Protein AF-A0A950W1G4-F1 (afdb_monomer_lite)

pLDDT: mean 79.01, std 22.02, range [25.7, 98.69]

Sequence (284 aa):
MGTVITNTGEPDMPSVDEFRFAIRSQFREAEERGLPHLEINSGQLHRKLGGYPGPKAQMPSCWRAMYNEQQAGDEIIFRPPKGNGASLTICYRLPRSEIAVHTRVKMTVAKAPQPERSVVNVVSPAIGRGSGCRLHLASYGFDFICEIKPEKNSDGSVTQFMPQYRYENFANLPLNKYGLGPFCKFQIPDNNESRGVYIVTIHGKVQYVGECENLSSRFNMGYGNISPRNCFKGGQETNCRLNNLVYRATAADETILLWFYHTMDNKKVEAELRRTLMAPWNRV

Secondary structure (DSSP, 8-state):
---------PPPPPPHHHHHHHHHHHHHHHHHTT-SEEEEEHHHHHHHHS--SSTT--HHHHHHHHHHT--TT-EEEE--TTS-STT-EEEEES--S-------------------------PPPP--SSS--EEEETTEEEEEEEE----B-TTSPBPPB-GGGG---TT-PPB-TTTT--B------TT----EEEEEEETTEEEEEEEES-HHHIIIIIISS--GGGGBTTS-HHHHHHHHHHHHHHHTT--EEEEEEE-S-HHHHHHHHHHHH--TTS--

Foldseek 3Di:
DDDDDPPPPDDDADALVNLLVLVVVVLVVCVVVVHQKDKDFQLVSRVQVDDPPDPPHPQVSRVVSVVVLADPPKDFPDADPVRGDRRTMIMHGDDPDPDDDDDDDDDDDDDDDDDDDDDDDQDDDDDDPDDFDWDDDDPFIWTWFDWWDFDADPVRAGDWDQQLVVDPPPVPFAFDPLLRDRFTATFTDQPFQFWAKKFKDWPSATQDIDTDRGDRCCPHVQQRDDGNQLRGPVHVVLNSLNRRVVNVCVNVVITMTMITTGDPPRVVVRVVRCVRRVRNSDDD

Radius of gyration: 21.88 Å; chains: 1; bounding box: 51×74×49 Å

Structure (mmCIF, N/CA/C/O backbone):
data_AF-A0A950W1G4-F1
#
_entry.id   AF-A0A950W1G4-F1
#
loop_
_atom_site.group_PDB
_atom_site.id
_atom_site.type_symbol
_atom_site.label_atom_id
_atom_site.label_alt_id
_atom_site.label_comp_id
_atom_site.label_asym_id
_atom_site.label_entity_id
_atom_site.label_seq_id
_atom_site.pdbx_PDB_ins_code
_atom_site.Cartn_x
_atom_site.Cartn_y
_atom_site.Cartn_z
_atom_site.occupancy
_atom_site.B_iso_or_equiv
_atom_site.auth_seq_id
_atom_site.auth_comp_id
_atom_site.auth_asym_id
_atom_site.auth_atom_id
_atom_site.pdbx_PDB_model_num
ATOM 1 N N . MET A 1 1 ? -13.573 42.248 -16.903 1.00 38.94 1 MET A N 1
ATOM 2 C CA . MET A 1 1 ? -12.180 41.764 -16.994 1.00 38.94 1 MET A CA 1
ATOM 3 C C . MET A 1 1 ? -11.945 40.843 -15.808 1.00 38.94 1 MET A C 1
ATOM 5 O O . MET A 1 1 ? -11.754 41.335 -14.707 1.00 38.94 1 MET A O 1
ATOM 9 N N . GLY A 1 2 ? -12.120 39.533 -15.994 1.00 33.59 2 GLY A N 1
ATOM 10 C CA . GLY A 1 2 ? -11.946 38.537 -14.934 1.00 33.59 2 GLY A CA 1
ATOM 11 C C . GLY A 1 2 ? -10.643 37.784 -15.156 1.00 33.59 2 GLY A C 1
ATOM 12 O O . GLY A 1 2 ? -10.478 37.146 -16.192 1.00 33.59 2 GLY A O 1
ATOM 13 N N . THR A 1 3 ? -9.713 37.913 -14.216 1.00 34.56 3 THR A N 1
ATOM 14 C CA . THR A 1 3 ? -8.407 37.252 -14.234 1.00 34.56 3 THR A CA 1
ATOM 15 C C . THR A 1 3 ? -8.590 35.750 -14.039 1.00 34.56 3 THR A C 1
ATOM 17 O O . THR A 1 3 ? -9.062 35.305 -12.995 1.00 34.56 3 THR A O 1
ATOM 20 N N . VAL A 1 4 ? -8.216 34.966 -15.049 1.00 33.75 4 VAL A N 1
ATOM 21 C CA . VAL A 1 4 ? -8.123 33.507 -14.963 1.00 33.75 4 VAL A CA 1
ATOM 22 C C . VAL A 1 4 ? -6.880 33.174 -14.139 1.00 33.75 4 VAL A C 1
ATOM 24 O O . VAL A 1 4 ? -5.759 33.384 -14.593 1.00 33.75 4 VAL A O 1
ATOM 27 N N . ILE A 1 5 ? -7.070 32.675 -12.919 1.00 32.50 5 ILE A N 1
ATOM 28 C CA . ILE A 1 5 ? -5.981 32.113 -12.115 1.00 32.50 5 ILE A CA 1
ATOM 29 C C . ILE A 1 5 ? -5.776 30.673 -12.593 1.00 32.50 5 ILE A C 1
ATOM 31 O O . ILE A 1 5 ? -6.495 29.760 -12.190 1.00 32.50 5 ILE A O 1
ATOM 35 N N . THR A 1 6 ? -4.819 30.463 -13.493 1.00 31.55 6 THR A N 1
ATOM 36 C CA . THR A 1 6 ? -4.361 29.119 -13.857 1.00 31.55 6 THR A CA 1
ATOM 37 C C . THR A 1 6 ? -3.504 28.577 -12.719 1.00 31.55 6 THR A C 1
ATOM 39 O O . THR A 1 6 ? -2.349 28.969 -12.566 1.00 31.55 6 THR A O 1
ATOM 42 N N . ASN A 1 7 ? -4.066 27.686 -11.904 1.00 32.75 7 ASN A N 1
ATOM 43 C CA . ASN A 1 7 ? -3.298 26.928 -10.923 1.00 32.75 7 ASN A CA 1
ATOM 44 C C . ASN A 1 7 ? -2.460 25.865 -11.657 1.00 32.75 7 ASN A C 1
ATOM 46 O O . ASN A 1 7 ? -2.912 24.747 -11.897 1.00 32.75 7 ASN A O 1
ATOM 50 N N . THR A 1 8 ? -1.254 26.237 -12.084 1.00 38.25 8 THR A N 1
ATOM 51 C CA . THR A 1 8 ? -0.246 25.317 -12.622 1.00 38.25 8 THR A CA 1
ATOM 52 C C . THR A 1 8 ? 0.457 24.617 -11.461 1.00 38.25 8 THR A C 1
ATOM 54 O O . THR A 1 8 ? 1.583 24.958 -11.103 1.00 38.25 8 THR A O 1
ATOM 57 N N . GLY A 1 9 ? -0.225 23.656 -10.840 1.00 35.34 9 GLY A N 1
ATOM 58 C CA . GLY A 1 9 ? 0.405 22.722 -9.911 1.00 35.34 9 GLY A CA 1
ATOM 59 C C . GLY A 1 9 ? 1.278 21.740 -10.690 1.00 35.34 9 GLY A C 1
ATOM 60 O O . GLY A 1 9 ? 0.803 20.687 -11.111 1.00 35.34 9 GLY A O 1
ATOM 61 N N . GLU A 1 10 ? 2.536 22.103 -10.945 1.00 41.31 10 GLU A N 1
ATOM 62 C CA . GLU A 1 10 ? 3.537 21.153 -11.435 1.00 41.31 10 GLU A CA 1
ATOM 63 C C . GLU A 1 10 ? 3.778 20.059 -10.371 1.00 41.31 10 GLU A C 1
ATOM 65 O O . GLU A 1 10 ? 3.810 20.370 -9.180 1.00 41.31 10 GLU A O 1
ATOM 70 N N . PRO A 1 11 ? 3.936 18.780 -10.764 1.00 48.72 11 PRO A N 1
ATOM 71 C CA . PRO A 1 11 ? 4.198 17.695 -9.824 1.00 48.72 11 PRO A CA 1
ATOM 72 C C . PRO A 1 11 ? 5.555 17.896 -9.143 1.00 48.72 11 PRO A C 1
ATOM 74 O O . PRO A 1 11 ? 6.575 18.046 -9.821 1.00 48.72 11 PRO A O 1
ATOM 77 N N . ASP A 1 12 ? 5.547 17.883 -7.811 1.00 54.84 12 ASP A N 1
ATOM 78 C CA . ASP A 1 12 ? 6.746 18.026 -6.989 1.00 54.84 12 ASP A CA 1
ATOM 79 C C . ASP A 1 12 ? 7.764 16.920 -7.320 1.00 54.84 12 ASP A C 1
ATOM 81 O O . ASP A 1 12 ? 7.397 15.782 -7.636 1.00 54.84 12 ASP A O 1
ATOM 85 N N . MET A 1 13 ? 9.048 17.271 -7.360 1.00 62.81 13 MET A N 1
ATOM 86 C CA . MET A 1 13 ? 10.085 16.385 -7.895 1.00 62.81 13 MET A CA 1
ATOM 87 C C . MET A 1 13 ? 10.732 15.508 -6.823 1.00 62.81 13 MET A C 1
ATOM 89 O O . MET A 1 13 ? 10.985 16.007 -5.731 1.00 62.81 13 MET A O 1
ATOM 93 N N . PRO A 1 14 ? 11.129 14.256 -7.144 1.00 72.06 14 PRO A N 1
ATOM 94 C CA . PRO A 1 14 ? 11.638 13.354 -6.120 1.00 72.06 14 PRO A CA 1
ATOM 95 C C . PRO A 1 14 ? 13.004 13.785 -5.552 1.00 72.06 14 PRO A C 1
ATOM 97 O O . PRO A 1 14 ? 13.967 14.031 -6.287 1.00 72.06 14 PRO A O 1
ATOM 100 N N . SER A 1 15 ? 13.093 13.825 -4.229 1.00 77.88 15 SER A N 1
ATOM 101 C CA . SER A 1 15 ? 14.273 14.044 -3.393 1.00 77.88 15 SER A CA 1
ATOM 102 C C . SER A 1 15 ? 15.204 12.821 -3.334 1.00 77.88 15 SER A C 1
ATOM 104 O O . SER A 1 15 ? 14.848 11.705 -3.719 1.00 77.88 15 SER A O 1
ATOM 106 N N . VAL A 1 16 ? 16.427 13.011 -2.818 1.00 73.25 16 VAL A N 1
ATOM 107 C CA . VAL A 1 16 ? 17.404 11.918 -2.614 1.00 73.25 16 VAL A CA 1
ATOM 108 C C . VAL A 1 16 ? 16.830 10.817 -1.720 1.00 73.25 16 VAL A C 1
ATOM 110 O O . VAL A 1 16 ? 17.031 9.637 -2.006 1.00 73.25 16 VAL A O 1
ATOM 113 N N . ASP A 1 17 ? 16.110 11.175 -0.660 1.00 70.94 17 ASP A N 1
ATOM 114 C CA . ASP A 1 17 ? 15.584 10.197 0.291 1.00 70.94 17 ASP A CA 1
ATOM 115 C C . ASP A 1 17 ? 14.427 9.381 -0.298 1.00 70.94 17 ASP A C 1
ATOM 117 O O . ASP A 1 17 ? 14.371 8.170 -0.080 1.00 70.94 17 ASP A O 1
ATOM 121 N N . GLU A 1 18 ? 13.593 9.974 -1.159 1.00 74.31 18 GLU A N 1
ATOM 122 C CA . GLU A 1 18 ? 12.580 9.229 -1.922 1.00 74.31 18 GLU A CA 1
ATOM 123 C C . GLU A 1 18 ? 13.218 8.197 -2.863 1.00 74.31 18 GLU A C 1
ATOM 125 O O . GLU A 1 18 ? 12.747 7.057 -2.969 1.00 74.31 18 GLU A O 1
ATOM 130 N N . PHE A 1 19 ? 14.345 8.543 -3.493 1.00 84.12 19 PHE A N 1
ATOM 131 C CA . PHE A 1 19 ? 15.117 7.593 -4.293 1.00 84.12 19 PHE A CA 1
ATOM 132 C C . PHE A 1 19 ? 15.732 6.474 -3.454 1.00 84.12 19 PHE A C 1
ATOM 134 O O . PHE A 1 19 ? 15.605 5.302 -3.820 1.00 84.12 19 PHE A O 1
ATOM 141 N N . ARG A 1 20 ? 16.371 6.806 -2.326 1.00 83.31 20 ARG A N 1
ATOM 142 C CA . ARG A 1 20 ? 16.948 5.812 -1.403 1.00 83.31 20 ARG A CA 1
ATOM 143 C C . ARG A 1 20 ? 15.881 4.859 -0.892 1.00 83.31 20 ARG A C 1
ATOM 145 O O . ARG A 1 20 ? 16.092 3.647 -0.861 1.00 83.31 20 ARG A O 1
ATOM 152 N N . PHE A 1 21 ? 14.710 5.388 -0.557 1.00 70.31 21 PHE A N 1
ATOM 153 C CA . PHE A 1 21 ? 13.583 4.583 -0.127 1.00 70.31 21 PHE A CA 1
ATOM 154 C C . PHE A 1 21 ? 13.153 3.587 -1.219 1.00 70.31 21 PHE A C 1
ATOM 156 O O . PHE A 1 21 ? 13.017 2.386 -0.962 1.00 70.31 21 PHE A O 1
ATOM 163 N N . ALA A 1 22 ? 12.986 4.061 -2.457 1.00 80.56 22 ALA A N 1
ATOM 164 C CA . ALA A 1 22 ? 12.600 3.219 -3.587 1.00 80.56 22 ALA A CA 1
ATOM 165 C C . ALA A 1 22 ? 13.639 2.135 -3.923 1.00 80.56 22 ALA A C 1
ATOM 167 O O . ALA A 1 22 ? 13.264 1.050 -4.378 1.00 80.56 22 ALA A O 1
ATOM 168 N N . ILE A 1 23 ? 14.926 2.403 -3.691 1.00 87.06 23 ILE A N 1
ATOM 169 C CA . ILE A 1 23 ? 16.014 1.422 -3.807 1.00 87.06 23 ILE A CA 1
ATOM 170 C C . ILE A 1 23 ? 15.884 0.354 -2.714 1.00 87.06 23 ILE A C 1
ATOM 172 O O . ILE A 1 23 ? 15.799 -0.835 -3.019 1.00 87.06 23 ILE A O 1
ATOM 176 N N . ARG A 1 24 ? 15.756 0.768 -1.448 1.00 84.62 24 ARG A N 1
ATOM 177 C CA . ARG A 1 24 ? 15.631 -0.148 -0.300 1.00 84.62 24 ARG A CA 1
ATOM 178 C C . ARG A 1 24 ? 14.388 -1.032 -0.360 1.00 84.62 24 ARG A C 1
ATOM 180 O O . ARG A 1 24 ? 14.439 -2.187 0.054 1.00 84.62 24 ARG A O 1
ATOM 187 N N . SER A 1 25 ? 13.276 -0.527 -0.897 1.00 78.06 25 SER A N 1
ATOM 188 C CA . SER A 1 25 ? 12.093 -1.359 -1.158 1.00 78.06 25 SER A CA 1
ATOM 189 C C . SER A 1 25 ? 12.406 -2.489 -2.137 1.00 78.06 25 SER A C 1
ATOM 191 O O . SER A 1 25 ? 12.002 -3.624 -1.903 1.00 78.06 25 SER A O 1
ATOM 193 N N . GLN A 1 26 ? 13.164 -2.203 -3.200 1.00 84.38 26 GLN A N 1
ATOM 194 C CA . GLN A 1 26 ? 13.530 -3.222 -4.181 1.00 84.38 26 GLN A CA 1
ATOM 195 C C . GLN A 1 26 ? 14.514 -4.251 -3.614 1.00 84.38 26 GLN A C 1
ATOM 197 O O . GLN A 1 26 ? 14.385 -5.424 -3.950 1.00 84.38 26 GLN A O 1
ATOM 202 N N . PHE A 1 27 ? 15.432 -3.856 -2.720 1.00 86.06 27 PHE A N 1
ATOM 203 C CA . PHE A 1 27 ? 16.283 -4.814 -1.999 1.00 86.06 27 PHE A CA 1
ATOM 204 C C . PHE A 1 27 ? 15.456 -5.827 -1.217 1.00 86.06 27 PHE A C 1
ATOM 206 O O . PHE A 1 27 ? 15.620 -7.024 -1.426 1.00 86.06 27 PHE A O 1
ATOM 213 N N . ARG A 1 28 ? 14.504 -5.358 -0.401 1.00 76.44 28 ARG A N 1
ATOM 214 C CA . ARG A 1 28 ? 13.623 -6.247 0.373 1.00 76.44 28 ARG A CA 1
ATOM 215 C C . ARG A 1 28 ? 12.842 -7.202 -0.525 1.00 76.44 28 ARG A C 1
ATOM 217 O O . ARG A 1 28 ? 12.817 -8.399 -0.273 1.00 76.44 28 ARG A O 1
ATOM 224 N N . GLU A 1 29 ? 12.261 -6.690 -1.608 1.00 70.50 29 GLU A N 1
ATOM 225 C CA . GLU A 1 29 ? 11.516 -7.514 -2.570 1.00 70.50 29 GLU A CA 1
ATOM 226 C C . GLU A 1 29 ? 12.399 -8.576 -3.249 1.00 70.50 29 GLU A C 1
ATOM 228 O O . GLU A 1 29 ? 11.929 -9.671 -3.559 1.00 70.50 29 GLU A O 1
ATOM 233 N N . ALA A 1 30 ? 13.667 -8.262 -3.513 1.00 76.00 30 ALA A N 1
ATOM 234 C CA . ALA A 1 30 ? 14.621 -9.193 -4.102 1.00 76.00 30 ALA A CA 1
ATOM 235 C C . ALA A 1 30 ? 15.131 -10.228 -3.080 1.00 76.00 30 ALA A C 1
ATOM 237 O O . ALA A 1 30 ? 15.253 -11.406 -3.415 1.00 76.00 30 ALA A O 1
ATOM 238 N N . GLU A 1 31 ? 15.335 -9.827 -1.825 1.00 81.75 31 GLU A N 1
ATOM 239 C CA . GLU A 1 31 ? 15.683 -10.713 -0.706 1.00 81.75 31 GLU A CA 1
ATOM 240 C C . GLU A 1 31 ? 14.565 -11.697 -0.364 1.00 81.75 31 GLU A C 1
ATOM 242 O O . GLU A 1 31 ? 14.831 -12.881 -0.171 1.00 81.75 31 GLU A O 1
ATOM 247 N N . GLU A 1 32 ? 13.306 -11.249 -0.354 1.00 66.19 32 GLU A N 1
ATOM 248 C CA . GLU A 1 32 ? 12.134 -12.121 -0.176 1.00 66.19 32 GLU A CA 1
ATOM 249 C C . GLU A 1 32 ? 12.046 -13.201 -1.261 1.00 66.19 32 GLU A C 1
ATOM 251 O O . GLU A 1 32 ? 11.532 -14.294 -1.027 1.00 66.19 32 GLU A O 1
ATOM 256 N N . ARG A 1 33 ? 12.578 -12.909 -2.451 1.00 73.12 33 ARG A N 1
ATOM 257 C CA . ARG A 1 33 ? 12.686 -13.855 -3.569 1.00 73.12 33 ARG A CA 1
ATOM 258 C C . ARG A 1 33 ? 13.952 -14.711 -3.510 1.00 73.12 33 ARG A C 1
ATOM 260 O O . ARG A 1 33 ? 14.157 -15.529 -4.403 1.00 73.12 33 ARG A O 1
ATOM 267 N N . GLY A 1 34 ? 14.799 -14.523 -2.499 1.00 78.88 34 GLY A N 1
ATOM 268 C CA . GLY A 1 34 ? 16.073 -15.220 -2.351 1.00 78.88 34 GLY A CA 1
ATOM 269 C C . GLY A 1 34 ? 17.090 -14.873 -3.438 1.00 78.88 34 GLY A C 1
ATOM 270 O O . GLY A 1 34 ? 17.972 -15.684 -3.720 1.00 78.88 34 GLY A O 1
ATOM 271 N N . LEU A 1 35 ? 16.961 -13.709 -4.087 1.00 77.81 35 LEU A N 1
ATOM 272 C CA . LEU A 1 35 ? 17.916 -13.294 -5.108 1.00 77.81 35 LEU A CA 1
ATOM 273 C C . LEU A 1 35 ? 19.253 -12.930 -4.446 1.00 77.81 35 LEU A C 1
ATOM 275 O O . LEU A 1 35 ? 19.258 -12.202 -3.456 1.00 77.81 35 LEU A O 1
ATOM 279 N N . PRO A 1 36 ? 20.393 -13.392 -4.989 1.00 86.50 36 PRO A N 1
ATOM 280 C CA . PRO A 1 36 ? 21.712 -13.076 -4.440 1.00 86.50 36 PRO A CA 1
ATOM 281 C C . PRO A 1 36 ? 22.204 -11.677 -4.842 1.00 86.50 36 PRO A C 1
ATOM 283 O O . PRO A 1 36 ? 23.172 -11.171 -4.278 1.00 86.50 36 PRO A O 1
ATOM 286 N N . HIS A 1 37 ? 21.568 -11.056 -5.836 1.00 91.62 37 HIS A N 1
ATOM 287 C CA . HIS A 1 37 ? 21.866 -9.705 -6.292 1.00 91.62 37 HIS A CA 1
ATOM 288 C C . HIS A 1 37 ? 20.635 -9.055 -6.935 1.00 91.62 37 HIS A C 1
ATOM 290 O O . HIS A 1 37 ? 19.683 -9.737 -7.320 1.00 91.62 37 HIS A O 1
ATOM 296 N N . LEU A 1 38 ? 20.674 -7.731 -7.069 1.00 93.38 38 LEU A N 1
ATOM 297 C CA . LEU A 1 38 ? 19.675 -6.930 -7.763 1.00 93.38 38 LEU A CA 1
ATOM 298 C C . LEU A 1 38 ? 20.354 -5.834 -8.585 1.00 93.38 38 LEU A C 1
ATOM 300 O O . LEU A 1 38 ? 21.083 -5.008 -8.043 1.00 93.38 38 LEU A O 1
ATOM 304 N N . GLU A 1 39 ? 20.040 -5.766 -9.874 1.00 92.25 39 GLU A N 1
ATOM 305 C CA . GLU A 1 39 ? 20.439 -4.647 -10.726 1.00 92.25 39 GLU A CA 1
ATOM 306 C C . GLU A 1 39 ? 19.380 -3.545 -10.709 1.00 92.25 39 GLU A C 1
ATOM 308 O O . GLU A 1 39 ? 18.200 -3.790 -10.966 1.00 92.25 39 GLU A O 1
ATOM 313 N N . ILE A 1 40 ? 19.801 -2.311 -10.431 1.00 91.00 40 ILE A N 1
ATOM 314 C CA . ILE A 1 40 ? 18.937 -1.131 -10.497 1.00 91.00 40 ILE A CA 1
ATOM 315 C C . ILE A 1 40 ? 19.518 -0.160 -11.517 1.00 91.00 40 ILE A C 1
ATOM 317 O O . ILE A 1 40 ? 20.686 0.222 -11.442 1.00 91.00 40 ILE A O 1
ATOM 321 N N . ASN A 1 41 ? 18.675 0.271 -12.454 1.00 92.94 41 ASN A N 1
ATOM 322 C CA . ASN A 1 41 ? 18.986 1.307 -13.430 1.00 92.94 41 ASN A CA 1
ATOM 323 C C . ASN A 1 41 ? 18.400 2.666 -13.000 1.00 92.94 41 ASN A C 1
ATOM 325 O O . ASN A 1 41 ? 17.218 2.760 -12.664 1.00 92.94 41 ASN A O 1
ATOM 329 N N . SER A 1 42 ? 19.203 3.731 -13.064 1.00 88.12 42 SER A N 1
ATOM 330 C CA . SER A 1 42 ? 18.832 5.084 -12.617 1.00 88.12 42 SER A CA 1
ATOM 331 C C . SER A 1 42 ? 17.638 5.668 -13.378 1.00 88.12 42 SER A C 1
ATOM 333 O O . SER A 1 42 ? 16.719 6.221 -12.776 1.00 88.12 42 SER A O 1
ATOM 335 N N . GLY A 1 43 ? 17.592 5.510 -14.700 1.00 84.19 43 GLY A N 1
ATOM 336 C CA . GLY A 1 43 ? 16.496 6.012 -15.524 1.00 84.19 43 GLY A CA 1
ATOM 337 C C . GLY A 1 43 ? 15.183 5.290 -15.239 1.00 84.19 43 GLY A C 1
ATOM 338 O O . GLY A 1 43 ? 14.135 5.928 -15.148 1.00 84.19 43 GLY A O 1
ATOM 339 N N . GLN A 1 44 ? 15.230 3.969 -15.054 1.00 82.62 44 GLN A N 1
ATOM 340 C CA . GLN A 1 44 ? 14.059 3.179 -14.664 1.00 82.62 44 GLN A CA 1
ATOM 341 C C . GLN A 1 44 ? 13.572 3.546 -13.258 1.00 82.62 44 GLN A C 1
ATOM 343 O O . GLN A 1 44 ? 12.372 3.745 -13.057 1.00 82.62 44 GLN A O 1
ATOM 348 N N . LEU A 1 45 ? 14.500 3.693 -12.307 1.00 84.44 45 LEU A N 1
ATOM 349 C CA . LEU A 1 45 ? 14.210 4.118 -10.940 1.00 84.44 45 LEU A CA 1
ATOM 350 C C . LEU A 1 45 ? 13.519 5.492 -10.919 1.00 84.44 45 LEU A C 1
ATOM 352 O O . LEU A 1 45 ? 12.503 5.660 -10.248 1.00 84.44 45 LEU A O 1
ATOM 356 N N . HIS A 1 46 ? 14.008 6.451 -11.706 1.00 82.81 46 HIS A N 1
ATOM 357 C CA . HIS A 1 46 ? 13.423 7.790 -11.784 1.00 82.81 46 HIS A CA 1
ATOM 358 C C . HIS A 1 46 ? 12.082 7.838 -12.507 1.00 82.81 46 HIS A C 1
ATOM 360 O O . HIS A 1 46 ? 11.164 8.504 -12.025 1.00 82.81 46 HIS A O 1
ATOM 366 N N . ARG A 1 47 ? 11.901 7.091 -13.602 1.00 81.62 47 ARG A N 1
ATOM 367 C CA . ARG A 1 47 ? 10.579 6.979 -14.245 1.00 81.62 47 ARG A CA 1
ATOM 368 C C . ARG A 1 47 ? 9.526 6.401 -13.297 1.00 81.62 47 ARG A C 1
ATOM 370 O O . ARG A 1 47 ? 8.370 6.807 -13.361 1.00 81.62 47 ARG A O 1
ATOM 377 N N . LYS A 1 48 ? 9.922 5.492 -12.396 1.00 73.56 48 LYS A N 1
ATOM 378 C CA . LYS A 1 48 ? 9.024 4.870 -11.410 1.00 73.56 48 LYS A CA 1
ATOM 379 C C . LYS A 1 48 ? 8.492 5.864 -10.368 1.00 73.56 48 LYS A C 1
ATOM 381 O O . LYS A 1 48 ? 7.355 5.689 -9.937 1.00 73.56 48 LYS A O 1
ATOM 386 N N . LEU A 1 49 ? 9.284 6.869 -9.982 1.00 69.19 49 LEU A N 1
ATOM 387 C CA . LEU A 1 49 ? 8.894 7.904 -9.010 1.00 69.19 49 LEU A CA 1
ATOM 388 C C . LEU A 1 49 ? 8.231 9.134 -9.652 1.00 69.19 49 LEU A C 1
ATOM 390 O O . LEU A 1 49 ? 7.455 9.817 -8.995 1.00 69.19 49 LEU A O 1
ATOM 394 N N . GLY A 1 50 ? 8.459 9.373 -10.947 1.00 63.50 50 GLY A N 1
ATOM 395 C CA . GLY A 1 50 ? 7.878 10.494 -11.692 1.00 63.50 50 GLY A CA 1
ATOM 396 C C . GLY A 1 50 ? 8.883 11.615 -11.977 1.00 63.50 50 GLY A C 1
ATOM 397 O O . GLY A 1 50 ? 10.010 11.605 -11.489 1.00 63.50 50 GLY A O 1
ATOM 398 N N . GLY A 1 51 ? 8.506 12.558 -12.848 1.00 59.38 51 GLY A N 1
ATOM 399 C CA . GLY A 1 51 ? 9.329 13.731 -13.186 1.00 59.38 51 GLY A CA 1
ATOM 400 C C . GLY A 1 51 ? 10.463 13.511 -14.204 1.00 59.38 51 GLY A C 1
ATOM 401 O O . GLY A 1 51 ? 11.239 14.435 -14.436 1.00 59.38 51 GLY A O 1
ATOM 402 N N . TYR A 1 52 ? 10.579 12.330 -14.831 1.00 54.34 52 TYR A N 1
ATOM 403 C CA . TYR A 1 52 ? 11.575 12.048 -15.883 1.00 54.34 52 TYR A CA 1
ATOM 404 C C . TYR A 1 52 ? 10.973 11.255 -17.063 1.00 54.34 52 TYR A C 1
ATOM 406 O O . TYR A 1 52 ? 10.204 10.326 -16.807 1.00 54.34 52 TYR A O 1
ATOM 414 N N . PRO A 1 53 ? 11.366 11.541 -18.325 1.00 52.72 53 PRO A N 1
ATOM 415 C CA . PRO A 1 53 ? 12.260 12.629 -18.740 1.00 52.72 53 PRO A CA 1
ATOM 416 C C . PRO A 1 53 ? 11.573 14.002 -18.656 1.00 52.72 53 PRO A C 1
ATOM 418 O O . PRO A 1 53 ? 10.384 14.123 -18.926 1.00 52.72 53 PRO A O 1
ATOM 421 N N . GLY A 1 54 ? 12.313 15.043 -18.269 1.00 59.69 54 GLY A N 1
ATOM 422 C CA . GLY A 1 54 ? 11.789 16.407 -18.164 1.00 59.69 54 GLY A CA 1
ATOM 423 C C . GLY A 1 54 ? 12.885 17.433 -17.842 1.00 59.69 54 GLY A C 1
ATOM 424 O O . GLY A 1 54 ? 13.913 17.057 -17.276 1.00 59.69 54 GLY A O 1
ATOM 425 N N . PRO A 1 55 ? 12.695 18.721 -18.185 1.00 46.16 55 PRO A N 1
ATOM 426 C CA . PRO A 1 55 ? 13.726 19.761 -18.072 1.00 46.16 55 PRO A CA 1
ATOM 427 C C . PRO A 1 55 ? 14.157 20.071 -16.633 1.00 46.16 55 PRO A C 1
ATOM 429 O O . PRO A 1 55 ? 15.241 20.609 -16.428 1.00 46.16 55 PRO A O 1
ATOM 432 N N . LYS A 1 56 ? 13.342 19.707 -15.636 1.00 53.53 56 LYS A N 1
ATOM 433 C CA . LYS A 1 56 ? 13.672 19.872 -14.218 1.00 53.53 56 LYS A CA 1
ATOM 434 C C . LYS A 1 56 ? 14.158 18.581 -13.537 1.00 53.53 56 LYS A C 1
ATOM 436 O O . LYS A 1 56 ? 14.515 18.634 -12.368 1.00 53.53 56 LYS A O 1
ATOM 441 N N . ALA A 1 57 ? 14.202 17.443 -14.240 1.00 61.00 57 ALA A N 1
ATOM 442 C CA . ALA A 1 57 ? 14.387 16.127 -13.629 1.00 61.00 57 ALA A CA 1
ATOM 443 C C . ALA A 1 57 ? 15.567 16.066 -12.641 1.00 61.00 57 ALA A C 1
ATOM 445 O O . ALA A 1 57 ? 16.716 16.336 -13.003 1.00 61.00 57 ALA A O 1
ATOM 446 N N . GLN A 1 58 ? 15.281 15.639 -11.408 1.00 71.56 58 GLN A N 1
ATOM 447 C CA . GLN A 1 58 ? 16.229 15.475 -10.299 1.00 71.56 58 GLN A CA 1
ATOM 448 C C . GLN A 1 58 ? 17.135 14.245 -10.490 1.00 71.56 58 GLN A C 1
ATOM 450 O O . GLN A 1 58 ? 17.375 13.447 -9.582 1.00 71.56 58 GLN A O 1
ATOM 455 N N . MET A 1 59 ? 17.700 14.101 -11.691 1.00 77.25 59 MET A N 1
ATOM 456 C CA . MET A 1 59 ? 18.705 13.091 -12.005 1.00 77.25 59 MET A CA 1
ATOM 457 C C . MET A 1 59 ? 19.872 13.080 -11.010 1.00 77.25 59 MET A C 1
ATOM 459 O O . MET A 1 59 ? 20.231 11.979 -10.590 1.00 77.25 59 MET A O 1
ATOM 463 N N . PRO A 1 60 ? 20.423 14.237 -10.571 1.00 81.94 60 PRO A N 1
ATOM 464 C CA . PRO A 1 60 ? 21.410 14.291 -9.492 1.00 81.94 60 PRO A CA 1
ATOM 465 C C . PRO A 1 60 ? 20.994 13.534 -8.234 1.00 81.94 60 PRO A C 1
ATOM 467 O O . PRO A 1 60 ? 21.773 12.739 -7.713 1.00 81.94 60 PRO A O 1
ATOM 470 N N . SER A 1 61 ? 19.755 13.724 -7.785 1.00 82.62 61 SER A N 1
ATOM 471 C CA . SER A 1 61 ? 19.233 13.079 -6.581 1.00 82.62 61 SER A CA 1
ATOM 472 C C . SER A 1 61 ? 19.109 11.564 -6.743 1.00 82.62 61 SER A C 1
ATOM 474 O O . SER A 1 61 ? 19.443 10.813 -5.827 1.00 82.62 61 SER A O 1
ATOM 476 N N . CYS A 1 62 ? 18.717 11.109 -7.934 1.00 84.69 62 CYS A N 1
ATOM 477 C CA . CYS A 1 62 ? 18.560 9.694 -8.254 1.00 84.69 62 CYS A CA 1
ATOM 478 C C . CYS A 1 62 ? 19.876 8.913 -8.231 1.00 84.69 62 CYS A C 1
ATOM 480 O O . CYS A 1 62 ? 19.990 7.926 -7.505 1.00 84.69 62 CYS A O 1
ATOM 482 N N . TRP A 1 63 ? 20.889 9.337 -8.997 1.00 84.12 63 TRP A N 1
ATOM 483 C CA . TRP A 1 63 ? 22.155 8.601 -8.996 1.00 84.12 63 TRP A CA 1
ATOM 484 C C . TRP A 1 63 ? 22.892 8.758 -7.663 1.00 84.12 63 TRP A C 1
ATOM 486 O O . TRP A 1 63 ? 23.517 7.801 -7.217 1.00 84.12 63 TRP A O 1
ATOM 496 N N . ARG A 1 64 ? 22.772 9.902 -6.971 1.00 85.94 64 ARG A N 1
ATOM 497 C CA . ARG A 1 64 ? 23.368 10.092 -5.637 1.00 85.94 64 ARG A CA 1
ATOM 498 C C . ARG A 1 64 ? 22.782 9.121 -4.614 1.00 85.94 64 ARG A C 1
ATOM 500 O O . ARG A 1 64 ? 23.537 8.511 -3.868 1.00 85.94 64 ARG A O 1
ATOM 507 N N . ALA A 1 65 ? 21.466 8.915 -4.631 1.00 87.31 65 ALA A N 1
ATOM 508 C CA . ALA A 1 65 ? 20.819 7.888 -3.823 1.00 87.31 65 ALA A CA 1
ATOM 509 C C . ALA A 1 65 ? 21.330 6.477 -4.150 1.00 87.31 65 ALA A C 1
ATOM 511 O O . ALA A 1 65 ? 21.596 5.703 -3.237 1.00 87.31 65 ALA A O 1
ATOM 512 N N . MET A 1 66 ? 21.522 6.157 -5.433 1.00 93.12 66 MET A N 1
ATOM 513 C CA . MET A 1 66 ? 22.073 4.866 -5.850 1.00 93.12 66 MET A CA 1
ATOM 514 C C . MET A 1 66 ? 23.493 4.630 -5.323 1.00 93.12 66 MET A C 1
ATOM 516 O O . MET A 1 66 ? 23.747 3.570 -4.752 1.00 93.12 66 MET A O 1
ATOM 520 N N . TYR A 1 67 ? 24.400 5.602 -5.454 1.00 88.62 67 TYR A N 1
ATOM 521 C CA . TYR A 1 67 ? 25.749 5.478 -4.888 1.00 88.62 67 TYR A CA 1
ATOM 522 C C . TYR A 1 67 ? 25.727 5.387 -3.357 1.00 88.62 67 TYR A C 1
ATOM 524 O O . TYR A 1 67 ? 26.458 4.582 -2.793 1.00 88.62 67 TYR A O 1
ATOM 532 N N . ASN A 1 68 ? 24.868 6.159 -2.683 1.00 88.00 68 ASN A N 1
ATOM 533 C CA . ASN A 1 68 ? 24.767 6.153 -1.218 1.00 88.00 68 ASN A CA 1
ATOM 534 C C . ASN A 1 68 ? 24.322 4.799 -0.636 1.00 88.00 68 ASN A C 1
ATOM 536 O O . ASN A 1 68 ? 24.582 4.531 0.532 1.00 88.00 68 ASN A O 1
ATOM 540 N N . GLU A 1 69 ? 23.630 3.965 -1.416 1.00 89.44 69 GLU A N 1
ATOM 541 C CA . GLU A 1 69 ? 23.192 2.629 -0.989 1.00 89.44 69 GLU A CA 1
ATOM 542 C C . GLU A 1 69 ? 24.198 1.514 -1.338 1.00 89.44 69 GLU A C 1
ATOM 544 O O . GLU A 1 69 ? 23.973 0.354 -0.981 1.00 89.44 69 GLU A O 1
ATOM 549 N N . GLN A 1 70 ? 25.305 1.831 -2.025 1.00 89.06 70 GLN A N 1
ATOM 550 C CA . GLN A 1 70 ? 26.350 0.845 -2.312 1.00 89.06 70 GLN A CA 1
ATOM 551 C C . GLN A 1 70 ? 27.096 0.417 -1.040 1.00 89.06 70 GLN A C 1
ATOM 553 O O . GLN A 1 70 ? 27.337 1.208 -0.131 1.00 89.06 70 GLN A O 1
ATOM 558 N N . GLN A 1 71 ? 27.504 -0.847 -1.007 1.00 85.75 71 GLN A N 1
ATOM 559 C CA . GLN A 1 71 ? 28.345 -1.459 0.020 1.00 85.75 71 GLN A CA 1
ATOM 560 C C . GLN A 1 71 ? 29.501 -2.222 -0.644 1.00 85.75 71 GLN A C 1
ATOM 562 O O . GLN A 1 71 ? 29.561 -2.368 -1.868 1.00 85.75 71 GLN A O 1
ATOM 567 N N . ALA A 1 72 ? 30.436 -2.720 0.168 1.00 79.69 72 ALA A N 1
ATOM 568 C CA . ALA A 1 72 ? 31.513 -3.572 -0.320 1.00 79.69 72 ALA A CA 1
ATOM 569 C C . ALA A 1 72 ? 30.942 -4.815 -1.031 1.00 79.69 72 ALA A C 1
ATOM 571 O O . ALA A 1 72 ? 30.133 -5.549 -0.468 1.00 79.69 72 ALA A O 1
ATOM 572 N N . GLY A 1 73 ? 31.379 -5.041 -2.272 1.00 82.44 73 GLY A N 1
ATOM 573 C CA . GLY A 1 73 ? 30.876 -6.108 -3.142 1.00 82.44 73 GLY A CA 1
ATOM 574 C C . GLY A 1 73 ? 29.941 -5.627 -4.253 1.00 82.44 73 GLY A C 1
ATOM 575 O O . GLY A 1 73 ? 29.677 -6.393 -5.173 1.00 82.44 73 GLY A O 1
ATOM 576 N N . ASP A 1 74 ? 29.480 -4.379 -4.231 1.00 90.50 74 ASP A N 1
ATOM 577 C CA . ASP A 1 74 ? 28.638 -3.860 -5.313 1.00 90.50 74 ASP A CA 1
ATOM 578 C C . ASP A 1 74 ? 29.412 -3.467 -6.544 1.00 90.50 74 ASP A C 1
ATOM 580 O O . ASP A 1 74 ? 30.514 -2.923 -6.475 1.00 90.50 74 ASP A O 1
ATOM 584 N N . GLU A 1 75 ? 28.779 -3.694 -7.686 1.00 88.12 75 GLU A N 1
ATOM 585 C CA . GLU A 1 75 ? 29.418 -3.548 -8.978 1.00 88.12 75 GLU A CA 1
ATOM 586 C C . GLU A 1 75 ? 28.614 -2.592 -9.843 1.00 88.12 75 GLU A C 1
ATOM 588 O O . GLU A 1 75 ? 27.399 -2.704 -10.002 1.00 88.12 75 GLU A O 1
ATOM 593 N N . ILE A 1 76 ? 29.300 -1.610 -10.416 1.00 90.19 76 ILE A N 1
ATOM 594 C CA . ILE A 1 76 ? 28.673 -0.696 -11.361 1.00 90.19 76 ILE A CA 1
ATOM 595 C C . ILE A 1 76 ? 28.783 -1.338 -12.736 1.00 90.19 76 ILE A C 1
ATOM 597 O O . ILE A 1 76 ? 29.842 -1.300 -13.357 1.00 90.19 76 ILE A O 1
ATOM 601 N N . ILE A 1 77 ? 27.677 -1.924 -13.186 1.00 87.69 77 ILE A N 1
ATOM 602 C CA . ILE A 1 77 ? 27.582 -2.666 -14.447 1.00 87.69 77 ILE A CA 1
ATOM 603 C C . ILE A 1 77 ? 27.704 -1.728 -15.646 1.00 87.69 77 ILE A C 1
ATOM 605 O O . ILE A 1 77 ? 28.311 -2.069 -16.657 1.00 87.69 77 ILE A O 1
ATOM 609 N N . PHE A 1 78 ? 27.147 -0.520 -15.535 1.00 82.50 78 PHE A N 1
ATOM 610 C CA . PHE A 1 78 ? 27.212 0.457 -16.614 1.00 82.50 78 PHE A CA 1
ATOM 611 C C . PHE A 1 78 ? 27.306 1.882 -16.082 1.00 82.50 78 PHE A C 1
ATOM 613 O O . PHE A 1 78 ? 26.468 2.305 -15.282 1.00 82.50 78 PHE A O 1
ATOM 620 N N . ARG A 1 79 ? 28.276 2.654 -16.592 1.00 86.69 79 ARG A N 1
ATOM 621 C CA . ARG A 1 79 ? 28.380 4.106 -16.384 1.00 86.69 79 ARG A CA 1
ATOM 622 C C . ARG A 1 79 ? 28.197 4.845 -17.712 1.00 86.69 79 ARG A C 1
ATOM 624 O O . ARG A 1 79 ? 28.865 4.496 -18.683 1.00 86.69 79 ARG A O 1
ATOM 631 N N . PRO A 1 80 ? 27.345 5.882 -17.782 1.00 82.12 80 PRO A N 1
ATOM 632 C CA . PRO A 1 80 ? 27.337 6.775 -18.937 1.00 82.12 80 PRO A CA 1
ATOM 633 C C . PRO A 1 80 ? 28.709 7.445 -19.153 1.00 82.12 80 PRO A C 1
ATOM 635 O O . PRO A 1 80 ? 29.449 7.629 -18.187 1.00 82.12 80 PRO A O 1
ATOM 638 N N . PRO A 1 81 ? 29.025 7.914 -20.377 1.00 72.62 81 PRO A N 1
ATOM 639 C CA . PRO A 1 81 ? 30.311 8.554 -20.692 1.00 72.62 81 PRO A CA 1
ATOM 640 C C . PRO A 1 81 ? 30.662 9.758 -19.804 1.00 72.62 81 PRO A C 1
ATOM 642 O O . PRO A 1 81 ? 31.829 10.022 -19.545 1.00 72.62 81 PRO A O 1
ATOM 645 N N . LYS A 1 82 ? 29.648 10.475 -19.299 1.00 75.25 82 LYS A N 1
ATOM 646 C CA . LYS A 1 82 ? 29.800 11.600 -18.355 1.00 75.25 82 LYS A CA 1
ATOM 647 C C . LYS A 1 82 ? 29.810 11.163 -16.878 1.00 75.25 82 LYS A C 1
ATOM 649 O O . LYS A 1 82 ? 29.595 11.980 -15.988 1.00 75.25 82 LYS A O 1
ATOM 654 N N . GLY A 1 83 ? 29.992 9.873 -16.607 1.00 68.25 83 GLY A N 1
ATOM 655 C CA . GLY A 1 83 ? 30.014 9.267 -15.274 1.00 68.25 83 GLY A CA 1
ATOM 656 C C . GLY A 1 83 ? 28.626 8.981 -14.698 1.00 68.25 83 GLY A C 1
ATOM 657 O O . GLY A 1 83 ? 28.351 7.847 -14.314 1.00 68.25 83 GLY A O 1
ATOM 658 N N . ASN A 1 84 ? 27.735 9.977 -14.684 1.00 78.00 84 ASN A N 1
ATOM 659 C CA . ASN A 1 84 ? 26.415 9.891 -14.048 1.00 78.00 84 ASN A CA 1
ATOM 660 C C . ASN A 1 84 ? 25.276 10.216 -15.026 1.00 78.00 84 ASN A C 1
ATOM 662 O O . ASN A 1 84 ? 25.432 11.051 -15.917 1.00 78.00 84 ASN A 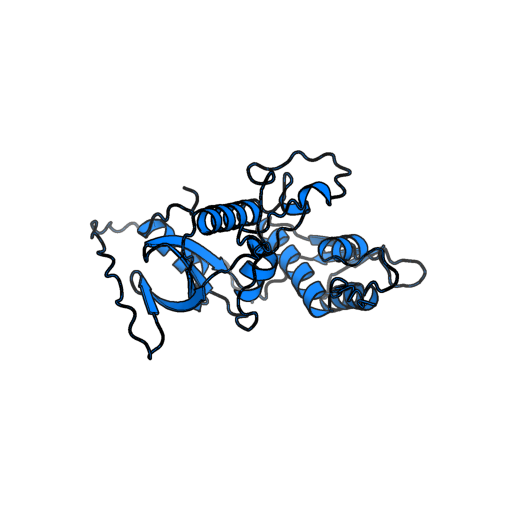O 1
ATOM 666 N N . GLY A 1 85 ? 24.124 9.558 -14.872 1.00 79.44 85 GLY A N 1
ATOM 667 C CA . GLY A 1 85 ? 22.951 9.781 -15.724 1.00 79.44 85 GLY A CA 1
ATOM 668 C C . GLY A 1 85 ? 22.010 8.580 -15.790 1.00 79.44 85 GLY A C 1
ATOM 669 O O . GLY A 1 85 ? 22.260 7.549 -15.176 1.00 79.44 85 GLY A O 1
ATOM 670 N N . ALA A 1 86 ? 20.938 8.699 -16.574 1.00 83.12 86 ALA A N 1
ATOM 671 C CA . ALA A 1 86 ? 19.835 7.734 -16.608 1.00 83.12 86 ALA A CA 1
ATOM 672 C C . ALA A 1 86 ? 20.221 6.307 -17.042 1.00 83.12 86 ALA A C 1
ATOM 674 O O . ALA A 1 86 ? 19.497 5.359 -16.755 1.00 83.12 86 ALA A O 1
ATOM 675 N N . SER A 1 87 ? 21.350 6.124 -17.724 1.00 83.75 87 SER A N 1
ATOM 676 C CA . SER A 1 87 ? 21.851 4.795 -18.084 1.00 83.75 87 SER A CA 1
ATOM 677 C C . SER A 1 87 ? 22.679 4.130 -16.976 1.00 83.75 87 SER A C 1
ATOM 679 O O . SER A 1 87 ? 23.025 2.963 -17.128 1.00 83.75 87 SER A O 1
ATOM 681 N N . LEU A 1 88 ? 23.004 4.835 -15.880 1.00 89.12 88 LEU A N 1
ATOM 682 C CA . LEU A 1 88 ? 23.739 4.268 -14.745 1.00 89.12 88 LEU A CA 1
ATOM 683 C C . LEU A 1 88 ? 23.016 3.022 -14.230 1.00 89.12 88 LEU A C 1
ATOM 685 O O . LEU A 1 88 ? 21.835 3.093 -13.890 1.00 89.12 88 LEU A O 1
ATOM 689 N N . THR A 1 89 ? 23.738 1.908 -14.160 1.00 89.62 89 THR A N 1
ATOM 690 C CA . THR A 1 89 ? 23.219 0.633 -13.659 1.00 89.62 89 THR A CA 1
ATOM 691 C C . THR A 1 89 ? 24.183 0.074 -12.626 1.00 89.62 89 THR A C 1
ATOM 693 O O . THR A 1 89 ? 25.379 -0.050 -12.899 1.00 89.62 89 THR A O 1
ATOM 696 N N . ILE A 1 90 ? 23.662 -0.232 -11.439 1.00 91.38 90 ILE A N 1
ATOM 697 C CA . ILE A 1 90 ? 24.426 -0.783 -10.318 1.00 91.38 90 ILE A CA 1
ATOM 698 C C . ILE A 1 90 ? 23.822 -2.132 -9.943 1.00 91.38 90 ILE A C 1
ATOM 700 O O . ILE A 1 90 ? 22.611 -2.233 -9.745 1.00 91.38 90 ILE A O 1
ATOM 704 N N . CYS A 1 91 ? 24.671 -3.150 -9.854 1.00 91.25 91 CYS A N 1
ATOM 705 C CA . CYS A 1 91 ? 24.365 -4.452 -9.292 1.00 91.25 91 CYS A CA 1
ATOM 706 C C . CYS A 1 91 ? 24.687 -4.428 -7.798 1.00 91.25 91 CYS A C 1
ATOM 708 O O . CYS A 1 91 ? 25.840 -4.257 -7.396 1.00 91.25 91 CYS A O 1
ATOM 710 N N . TYR A 1 92 ? 23.647 -4.573 -6.986 1.00 94.50 92 TYR A N 1
ATOM 711 C CA . TYR A 1 92 ? 23.735 -4.633 -5.538 1.00 94.50 92 TYR A CA 1
ATOM 712 C C . TYR A 1 92 ? 23.714 -6.087 -5.083 1.00 94.50 92 TYR A C 1
ATOM 714 O O . TYR A 1 92 ? 22.758 -6.805 -5.376 1.00 94.50 92 TYR A O 1
ATOM 722 N N . ARG A 1 93 ? 24.721 -6.527 -4.326 1.00 93.06 93 ARG A N 1
ATOM 723 C CA . ARG A 1 93 ? 24.690 -7.843 -3.668 1.00 93.06 93 ARG A CA 1
ATOM 724 C C . ARG A 1 93 ? 23.649 -7.873 -2.556 1.00 93.06 93 ARG A C 1
ATOM 726 O O . ARG A 1 93 ? 23.468 -6.889 -1.841 1.00 93.06 93 ARG A O 1
ATOM 733 N N . LEU A 1 94 ? 22.982 -9.001 -2.397 1.00 88.19 94 LEU A N 1
ATOM 734 C CA . LEU A 1 94 ? 21.994 -9.233 -1.351 1.00 88.19 94 LEU A CA 1
ATOM 735 C C . LEU A 1 94 ? 22.484 -10.364 -0.433 1.00 88.19 94 LEU A C 1
ATOM 737 O O . LEU A 1 94 ? 23.251 -11.221 -0.882 1.00 88.19 94 LEU A O 1
ATOM 741 N N . PRO A 1 95 ? 22.052 -10.398 0.839 1.00 87.94 95 PRO A N 1
ATOM 742 C CA . PRO A 1 95 ? 21.091 -9.496 1.482 1.00 87.94 95 PRO A CA 1
ATOM 743 C C . PRO A 1 95 ? 21.710 -8.180 1.998 1.00 87.94 95 PRO A C 1
ATOM 745 O O . PRO A 1 95 ? 22.902 -8.100 2.272 1.00 87.94 95 PRO A O 1
ATOM 748 N N . ARG A 1 96 ? 20.871 -7.150 2.140 1.00 79.00 96 ARG A N 1
ATOM 749 C CA . ARG A 1 96 ? 21.136 -5.800 2.678 1.00 79.00 96 ARG A CA 1
ATOM 750 C C . ARG A 1 96 ? 20.622 -5.599 4.089 1.00 79.00 96 ARG A C 1
ATOM 752 O O . ARG A 1 96 ? 20.890 -4.563 4.694 1.00 79.00 96 ARG A O 1
ATOM 759 N N . SER A 1 97 ? 19.868 -6.560 4.604 1.00 58.84 97 SER A N 1
ATOM 760 C CA . SER A 1 97 ? 19.502 -6.612 6.008 1.00 58.84 97 SER A CA 1
ATOM 761 C C . SER A 1 97 ? 20.768 -6.624 6.870 1.00 58.84 97 SER A C 1
ATOM 763 O O . SER A 1 97 ? 21.622 -7.492 6.678 1.00 58.84 97 SER A O 1
ATOM 765 N N . GLU A 1 98 ? 20.874 -5.717 7.845 1.00 45.19 98 GLU A N 1
ATOM 766 C CA . GLU A 1 98 ? 21.749 -5.927 9.002 1.00 45.19 98 GLU A CA 1
ATOM 767 C C . GLU A 1 98 ? 21.271 -7.193 9.726 1.00 45.19 98 GLU A C 1
ATOM 769 O O . GLU A 1 98 ? 20.428 -7.156 10.618 1.00 45.19 98 GLU A O 1
ATOM 774 N N . ILE A 1 99 ? 21.772 -8.347 9.297 1.00 36.59 99 ILE A N 1
ATOM 775 C CA . ILE A 1 99 ? 21.685 -9.588 10.049 1.00 36.59 99 ILE A CA 1
ATOM 776 C C . ILE A 1 99 ? 23.089 -9.828 10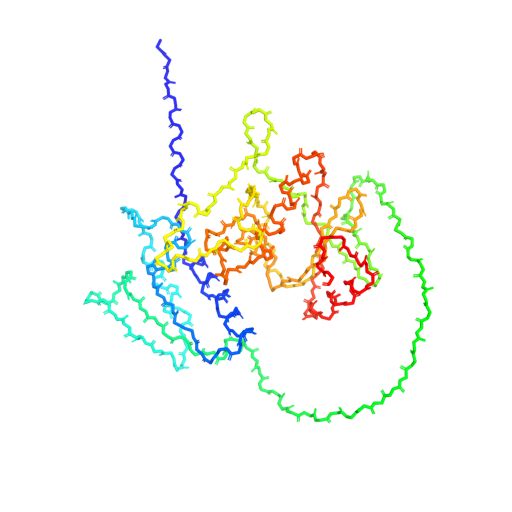.572 1.00 36.59 99 ILE A C 1
ATOM 778 O O . ILE A 1 99 ? 23.963 -10.340 9.871 1.00 36.59 99 ILE A O 1
ATOM 782 N N . ALA A 1 100 ? 23.297 -9.442 11.829 1.00 27.61 100 ALA A N 1
ATOM 783 C CA . ALA A 1 100 ? 24.355 -10.015 12.634 1.00 27.61 100 ALA A CA 1
ATOM 784 C C . ALA A 1 100 ? 24.206 -11.544 12.583 1.00 27.61 100 ALA A C 1
ATOM 786 O O . ALA A 1 100 ? 23.211 -12.119 13.021 1.00 27.61 100 ALA A O 1
ATOM 787 N N . VAL A 1 101 ? 25.205 -12.174 11.976 1.00 33.88 101 VAL A N 1
ATOM 788 C CA . VAL A 1 101 ? 25.446 -13.613 11.877 1.00 33.88 101 VAL A CA 1
ATOM 789 C C . VAL A 1 101 ? 25.061 -14.332 13.169 1.00 33.88 101 VAL A C 1
ATOM 791 O O . VAL A 1 101 ? 25.777 -14.149 14.138 1.00 33.88 101 VAL A O 1
ATOM 794 N N . HIS A 1 102 ? 24.024 -15.179 13.201 1.00 30.53 102 HIS A N 1
ATOM 795 C CA . HIS A 1 102 ? 23.869 -16.221 14.233 1.00 30.53 102 HIS A CA 1
ATOM 796 C C . HIS A 1 102 ? 23.268 -17.511 13.636 1.00 30.53 102 HIS A C 1
ATOM 798 O O . HIS A 1 102 ? 22.064 -17.688 13.494 1.00 30.53 102 HIS A O 1
ATOM 804 N N . THR A 1 103 ? 24.191 -18.383 13.229 1.00 25.70 103 THR A N 1
ATOM 805 C CA . THR A 1 103 ? 24.297 -19.817 13.549 1.00 25.70 103 THR A CA 1
ATOM 806 C C . THR A 1 103 ? 23.024 -20.679 13.607 1.00 25.70 103 THR A C 1
ATOM 808 O O . THR A 1 103 ? 22.187 -20.565 14.496 1.00 25.70 103 THR A O 1
ATOM 811 N N . ARG A 1 104 ? 22.990 -21.681 12.712 1.00 33.47 104 ARG A N 1
ATOM 812 C CA . ARG A 1 104 ? 22.151 -22.893 12.769 1.00 33.47 104 ARG A CA 1
ATOM 813 C C . ARG A 1 104 ? 22.098 -23.488 14.184 1.00 33.47 104 ARG A C 1
ATOM 815 O O . ARG A 1 104 ? 23.108 -23.998 14.660 1.00 33.47 104 ARG A O 1
ATOM 822 N N . VAL A 1 105 ? 20.900 -23.613 14.750 1.00 27.58 105 VAL A N 1
ATOM 823 C CA . VAL A 1 105 ? 20.603 -24.651 15.747 1.00 27.58 105 VAL A CA 1
ATOM 824 C C . VAL A 1 105 ? 19.406 -25.461 15.260 1.00 27.58 105 VAL A C 1
ATOM 826 O O . VAL A 1 105 ? 18.322 -24.935 15.022 1.00 27.58 105 VAL A O 1
ATOM 829 N N . LYS A 1 106 ? 19.641 -26.762 15.067 1.00 37.00 106 LYS A N 1
ATOM 830 C CA . LYS A 1 106 ? 18.603 -27.774 14.862 1.00 37.00 106 LYS A CA 1
ATOM 831 C C . LYS A 1 106 ? 17.776 -27.866 16.147 1.00 37.00 106 LYS A C 1
ATOM 833 O O . LYS A 1 106 ? 18.362 -28.108 17.195 1.00 37.00 106 LYS A O 1
ATOM 838 N N . MET A 1 107 ? 16.453 -27.749 16.067 1.00 29.95 107 MET A N 1
ATOM 839 C CA . MET A 1 107 ? 15.567 -28.138 17.167 1.00 29.95 107 MET A CA 1
ATOM 840 C C . MET A 1 107 ? 14.437 -29.023 16.646 1.00 29.95 107 MET A C 1
ATOM 842 O O . MET A 1 107 ? 13.725 -28.702 15.698 1.00 29.95 107 MET A O 1
ATOM 846 N N . THR A 1 108 ? 14.379 -30.189 17.271 1.00 25.97 108 THR A N 1
ATOM 847 C CA . THR A 1 108 ? 13.486 -31.328 17.099 1.00 25.97 108 THR A CA 1
ATOM 848 C C . THR A 1 108 ? 12.059 -31.037 17.552 1.00 25.97 108 THR A C 1
ATOM 850 O O . THR A 1 108 ? 11.820 -30.263 18.473 1.00 25.97 108 THR A O 1
ATOM 853 N N . VAL A 1 109 ? 11.116 -31.721 16.905 1.00 32.31 109 VAL A N 1
ATOM 854 C CA . VAL A 1 109 ? 9.672 -31.677 17.153 1.00 32.31 109 VAL A CA 1
ATOM 855 C C . VAL A 1 109 ? 9.334 -32.270 18.525 1.00 32.31 109 VAL A C 1
ATOM 857 O O . VAL A 1 109 ? 9.644 -33.429 18.787 1.00 32.31 109 VAL A O 1
ATOM 860 N N . ALA A 1 110 ? 8.608 -31.513 19.349 1.00 26.30 110 ALA A N 1
ATOM 861 C CA . ALA A 1 110 ? 7.795 -32.047 20.438 1.00 26.30 110 ALA A CA 1
ATOM 862 C C . ALA A 1 110 ? 6.404 -31.393 20.401 1.00 26.30 110 ALA A C 1
ATOM 864 O O . ALA A 1 110 ? 6.268 -30.178 20.274 1.00 26.30 110 ALA A O 1
ATOM 865 N N . LYS A 1 111 ? 5.374 -32.238 20.448 1.00 36.25 111 LYS A N 1
ATOM 866 C CA . LYS A 1 111 ? 3.946 -31.920 20.321 1.00 36.25 111 LYS A CA 1
ATOM 867 C C . LYS A 1 111 ? 3.335 -31.705 21.710 1.00 36.25 111 LYS A C 1
ATOM 869 O O . LYS A 1 111 ? 3.504 -32.570 22.560 1.00 36.25 111 LYS A O 1
ATOM 874 N N . ALA A 1 112 ? 2.571 -30.630 21.910 1.00 27.42 112 ALA A N 1
ATOM 875 C CA . ALA A 1 112 ? 1.661 -30.445 23.054 1.00 27.42 112 ALA A CA 1
ATOM 876 C C . ALA A 1 112 ? 0.571 -29.386 22.706 1.00 27.42 112 ALA A C 1
ATOM 878 O O . ALA A 1 112 ? 0.667 -28.785 21.636 1.00 27.42 112 ALA A O 1
ATOM 879 N N . PRO A 1 113 ? -0.517 -29.227 23.487 1.00 29.55 113 PRO A N 1
ATOM 880 C CA . PRO A 1 113 ? -1.888 -29.447 23.029 1.00 29.55 113 PRO A CA 1
ATOM 881 C C . PRO A 1 113 ? -2.651 -28.162 22.662 1.00 29.55 113 PRO A C 1
ATOM 883 O O . PRO A 1 113 ? -2.291 -27.054 23.044 1.00 29.55 113 PRO A O 1
ATOM 886 N N . GLN A 1 114 ? -3.737 -28.351 21.912 1.00 33.28 114 GLN A N 1
ATOM 887 C CA . GLN A 1 114 ? -4.712 -27.328 21.514 1.00 33.28 114 GLN A CA 1
ATOM 888 C C . GLN A 1 114 ? -5.435 -26.737 22.739 1.00 33.28 114 GLN A C 1
ATOM 890 O O . GLN A 1 114 ? -5.881 -27.525 23.574 1.00 33.28 114 GLN A O 1
ATOM 895 N N . PRO A 1 115 ? -5.666 -25.412 22.810 1.00 33.16 115 PRO A N 1
ATOM 896 C CA . PRO A 1 115 ? -6.709 -24.860 23.658 1.00 33.16 115 PRO A CA 1
ATOM 897 C C . PRO A 1 115 ? -7.919 -24.382 22.846 1.00 33.16 115 PRO A C 1
ATOM 899 O O . PRO A 1 115 ? -7.836 -23.968 21.688 1.00 33.16 115 PRO A O 1
ATOM 902 N N . GLU A 1 116 ? -9.058 -24.505 23.511 1.00 27.80 116 GLU A N 1
ATOM 903 C CA . GLU A 1 116 ? -10.423 -24.388 23.023 1.00 27.80 116 GLU A CA 1
ATOM 904 C C . GLU A 1 116 ? -10.822 -22.966 22.597 1.00 27.80 116 GLU A C 1
ATOM 906 O O . GLU A 1 116 ? -10.313 -21.953 23.082 1.00 27.80 116 GLU A O 1
ATOM 911 N N . ARG A 1 117 ? -11.782 -22.913 21.665 1.00 32.75 117 ARG A N 1
ATOM 912 C CA . ARG A 1 117 ? -12.374 -21.697 21.095 1.00 32.75 117 ARG A CA 1
ATOM 913 C C . ARG A 1 117 ? -12.999 -20.821 22.180 1.00 32.75 117 ARG A C 1
ATOM 915 O O . ARG A 1 117 ? -13.999 -21.202 22.779 1.00 32.75 117 ARG A O 1
ATOM 922 N N . SER A 1 118 ? -12.496 -19.601 22.322 1.00 29.27 118 SER A N 1
ATOM 923 C CA . SER A 1 118 ? -13.184 -18.511 23.019 1.00 29.27 118 SER A CA 1
ATOM 924 C C . SER A 1 118 ? -13.600 -17.448 22.001 1.00 29.27 118 SER A C 1
ATOM 926 O O . SER A 1 118 ? -12.785 -16.914 21.251 1.00 29.27 118 SER A O 1
ATOM 928 N N . VAL A 1 119 ? -14.904 -17.188 21.942 1.00 31.09 119 VAL A N 1
ATOM 929 C CA . VAL A 1 119 ? -15.523 -16.154 21.109 1.00 31.09 119 VAL A CA 1
ATOM 930 C C . VAL A 1 119 ? -15.161 -14.794 21.711 1.00 31.09 119 VAL A C 1
ATOM 932 O O . VAL A 1 119 ? -15.556 -14.494 22.835 1.00 31.09 119 VAL A O 1
ATOM 935 N N . VAL A 1 120 ? -14.379 -13.980 20.998 1.00 35.72 120 VAL A N 1
ATOM 936 C CA . VAL A 1 120 ? -13.996 -12.633 21.451 1.00 35.72 120 VAL A CA 1
ATOM 937 C C . VAL A 1 120 ? -15.083 -11.631 21.067 1.00 35.72 120 VAL A C 1
ATOM 939 O O . VAL A 1 120 ? -15.287 -11.336 19.890 1.00 35.72 120 VAL A O 1
ATOM 942 N N . ASN A 1 121 ? -15.779 -11.104 22.076 1.00 30.30 121 ASN A N 1
ATOM 943 C CA . ASN A 1 121 ? -16.701 -9.981 21.936 1.00 30.30 121 ASN A CA 1
ATOM 944 C C . ASN A 1 121 ? -15.910 -8.695 21.657 1.00 30.30 121 ASN A C 1
ATOM 946 O O . ASN A 1 121 ? -15.127 -8.244 22.491 1.00 30.30 121 ASN A O 1
ATOM 950 N N . VAL A 1 122 ? -16.135 -8.095 20.487 1.00 37.44 122 VAL A N 1
ATOM 951 C CA . VAL A 1 122 ? -15.624 -6.763 20.143 1.00 37.44 122 VAL A CA 1
ATOM 952 C C . VAL A 1 122 ? -16.521 -5.732 20.823 1.00 37.44 122 VAL A C 1
ATOM 954 O O . VAL A 1 122 ? -17.661 -5.528 20.410 1.00 37.44 122 VAL A O 1
ATOM 957 N N . VAL A 1 123 ? -16.025 -5.097 21.884 1.00 34.94 123 VAL A N 1
ATOM 958 C CA . VAL A 1 123 ? -16.702 -3.955 22.510 1.00 34.94 123 VAL A CA 1
ATOM 959 C C . VAL A 1 123 ? -16.410 -2.710 21.669 1.00 34.94 123 VAL A C 1
ATOM 961 O O . VAL A 1 123 ? -15.253 -2.326 21.503 1.00 34.94 123 VAL A O 1
ATOM 964 N N . SER A 1 124 ? -17.451 -2.085 21.118 1.00 32.25 124 SER A N 1
ATOM 965 C CA . SER A 1 124 ? -17.346 -0.783 20.448 1.00 32.25 124 SER A CA 1
ATOM 966 C C . SER A 1 124 ? -16.963 0.311 21.454 1.00 32.25 124 SER A C 1
ATOM 968 O O . SER A 1 124 ? -17.631 0.420 22.484 1.00 32.25 124 SER A O 1
ATO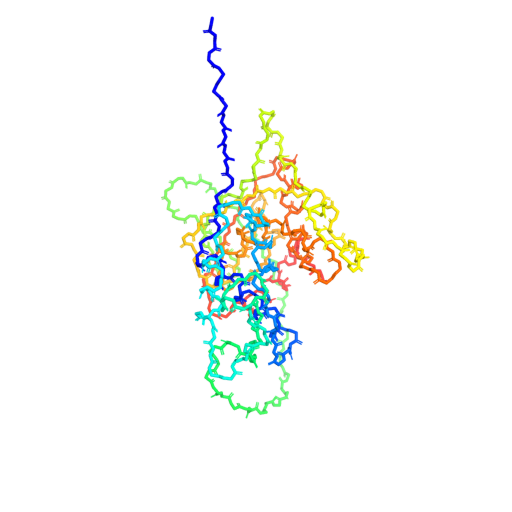M 970 N N . PRO A 1 125 ? -15.970 1.177 21.179 1.00 39.09 125 PRO A N 1
ATOM 971 C CA . PRO A 1 125 ? -15.749 2.353 22.006 1.00 39.09 125 PRO A CA 1
ATOM 972 C C . PRO A 1 125 ? -16.720 3.463 21.599 1.00 39.09 125 PRO A C 1
ATOM 974 O O . PRO A 1 125 ? -16.787 3.861 20.435 1.00 39.09 125 PRO A O 1
ATOM 977 N N . ALA A 1 126 ? -17.448 3.990 22.582 1.00 33.34 126 ALA A N 1
ATOM 978 C CA . ALA A 1 126 ? -18.101 5.284 22.479 1.00 33.34 126 ALA A CA 1
ATOM 979 C C . ALA A 1 126 ? -17.036 6.371 22.244 1.00 33.34 126 ALA A C 1
ATOM 981 O O . ALA A 1 126 ? -16.015 6.418 22.932 1.00 33.34 126 ALA A O 1
ATOM 982 N N . ILE A 1 127 ? -17.272 7.242 21.262 1.00 39.66 127 ILE A N 1
ATOM 983 C CA . ILE A 1 127 ? -16.363 8.331 20.892 1.00 39.66 127 ILE A CA 1
ATOM 984 C C . ILE A 1 127 ? -16.474 9.440 21.949 1.00 39.66 127 ILE A C 1
ATOM 986 O O . ILE A 1 127 ? -17.294 10.350 21.840 1.00 39.66 127 ILE A O 1
ATOM 990 N N . GLY A 1 128 ? -15.651 9.350 22.992 1.00 29.73 128 GLY A N 1
ATOM 991 C CA . GLY A 1 128 ? -15.378 10.440 23.927 1.00 29.73 128 GLY A CA 1
ATOM 992 C C . GLY A 1 128 ? -14.190 11.270 23.440 1.00 29.73 128 GLY A C 1
ATOM 993 O O . GLY A 1 128 ? -13.124 10.730 23.147 1.00 29.73 128 GLY A O 1
ATOM 994 N N . ARG A 1 129 ? -14.358 12.593 23.335 1.00 38.62 129 ARG A N 1
ATOM 995 C CA . ARG A 1 129 ? -13.252 13.519 23.054 1.00 38.62 129 ARG A CA 1
ATOM 996 C C . ARG A 1 129 ? -12.302 13.548 24.257 1.00 38.62 129 ARG A C 1
ATOM 998 O O . ARG A 1 129 ? -12.734 13.892 25.350 1.00 38.62 129 ARG A O 1
ATOM 1005 N N . GLY A 1 130 ? -11.019 13.264 24.026 1.00 36.59 130 GLY A N 1
ATOM 1006 C CA . GLY A 1 130 ? -9.936 13.626 24.951 1.00 36.59 130 GLY A CA 1
ATOM 1007 C C . GLY A 1 130 ? -9.343 12.496 25.798 1.00 36.59 130 GLY A C 1
ATOM 1008 O O . GLY A 1 130 ? -9.378 12.576 27.014 1.00 36.59 130 GLY A O 1
ATOM 1009 N N . SER A 1 131 ? -8.781 11.465 25.163 1.00 41.25 131 SER A N 1
ATOM 1010 C CA . SER A 1 131 ? -7.565 10.723 25.564 1.00 41.25 131 SER A CA 1
ATOM 1011 C C . SER A 1 131 ? -7.312 9.673 24.473 1.00 41.25 131 SER A C 1
ATOM 1013 O O . SER A 1 131 ? -8.283 9.164 23.916 1.00 41.25 131 SER A O 1
ATOM 1015 N N . GLY A 1 132 ? -6.057 9.412 24.087 1.00 57.81 132 GLY A N 1
ATOM 1016 C CA . GLY A 1 132 ? -5.696 8.664 22.867 1.00 57.81 132 GLY A CA 1
ATOM 1017 C C . GLY A 1 132 ? -6.566 7.426 22.612 1.00 57.81 132 GLY A C 1
ATOM 1018 O O . GLY A 1 132 ? -6.590 6.500 23.420 1.00 57.81 132 GLY A O 1
ATOM 1019 N N . CYS A 1 133 ? -7.313 7.426 21.503 1.00 74.75 133 CYS A N 1
ATOM 1020 C CA . CYS A 1 133 ? -8.193 6.314 21.162 1.00 74.75 133 CYS A CA 1
ATOM 1021 C C . CYS A 1 133 ? -7.330 5.086 20.849 1.00 74.75 133 CYS A C 1
ATOM 1023 O O . CYS A 1 133 ? -6.490 5.132 19.947 1.00 74.75 133 CYS A O 1
ATOM 1025 N N . ARG A 1 134 ? -7.519 4.007 21.614 1.00 90.06 134 ARG A N 1
ATOM 1026 C CA . ARG A 1 134 ? -6.817 2.736 21.433 1.00 90.06 134 ARG A CA 1
ATOM 1027 C C . ARG A 1 134 ? -7.776 1.637 21.020 1.00 90.06 134 ARG A C 1
ATOM 1029 O O . ARG A 1 134 ? -8.885 1.537 21.540 1.00 90.06 134 ARG A O 1
ATOM 1036 N N . LEU A 1 135 ? -7.307 0.784 20.121 1.00 91.56 135 LEU A N 1
ATOM 1037 C CA . LEU A 1 135 ? -7.976 -0.444 19.724 1.00 91.56 135 LEU A CA 1
ATOM 1038 C C . LEU A 1 135 ? -7.259 -1.624 20.386 1.00 91.56 135 LEU A C 1
ATOM 1040 O O . LEU A 1 135 ? -6.078 -1.852 20.140 1.00 91.56 135 LEU A O 1
ATOM 1044 N N . HIS A 1 136 ? -7.966 -2.384 21.217 1.00 93.12 136 HIS A N 1
ATOM 1045 C CA . HIS A 1 136 ? -7.419 -3.578 21.859 1.00 93.12 136 HIS A CA 1
ATOM 1046 C C . HIS A 1 136 ? -7.848 -4.834 21.099 1.00 93.12 136 HIS A C 1
ATOM 1048 O O . HIS A 1 136 ? -9.041 -5.089 20.939 1.00 93.12 136 HIS A O 1
ATOM 1054 N N . LEU A 1 137 ? -6.876 -5.618 20.633 1.00 90.44 137 LEU A N 1
ATOM 1055 C CA . LEU A 1 137 ? -7.096 -6.886 19.939 1.00 90.44 137 LEU A CA 1
ATOM 1056 C C . LEU A 1 137 ? -6.205 -7.953 20.570 1.00 90.44 137 LEU A C 1
ATOM 1058 O O . LEU A 1 137 ? -4.980 -7.836 20.539 1.00 90.44 137 LEU A O 1
ATOM 1062 N N . ALA A 1 138 ? -6.821 -8.998 21.128 1.00 87.38 138 ALA A N 1
ATOM 1063 C CA . ALA A 1 138 ? -6.130 -9.986 21.956 1.00 87.38 138 ALA A CA 1
ATOM 1064 C C . ALA A 1 138 ? -5.302 -9.298 23.065 1.00 87.38 138 ALA A C 1
ATOM 1066 O O . ALA A 1 138 ? -5.859 -8.553 23.868 1.00 87.38 138 ALA A O 1
ATOM 1067 N N . SER A 1 139 ? -3.988 -9.525 23.105 1.00 89.56 139 SER A N 1
ATOM 1068 C CA . SER A 1 139 ? -3.056 -8.920 24.065 1.00 89.56 139 SER A CA 1
ATOM 1069 C C . SER A 1 139 ? -2.407 -7.617 23.570 1.00 89.56 139 SER A C 1
ATOM 1071 O O . SER A 1 139 ? -1.564 -7.054 24.268 1.00 89.56 139 SER A O 1
ATOM 1073 N N . TYR A 1 140 ? -2.787 -7.114 22.391 1.00 94.75 140 TYR A N 1
ATOM 1074 C CA . TYR A 1 140 ? -2.134 -5.979 21.736 1.00 94.75 140 TYR A CA 1
ATOM 1075 C C . TYR A 1 140 ? -2.998 -4.713 21.790 1.00 94.75 140 TYR A C 1
ATOM 1077 O O . TYR A 1 140 ? -4.192 -4.742 21.486 1.00 94.75 140 TYR A O 1
ATOM 1085 N N . GLY A 1 141 ? -2.383 -3.587 22.162 1.00 95.62 141 GLY A N 1
ATOM 1086 C CA . GLY A 1 141 ? -2.999 -2.260 22.117 1.00 95.62 141 GLY A CA 1
ATOM 1087 C C . GLY A 1 141 ? -2.487 -1.471 20.918 1.00 95.62 141 GLY A C 1
ATOM 1088 O O . GLY A 1 141 ? -1.298 -1.182 20.845 1.00 95.62 141 GLY A O 1
ATOM 1089 N N . PHE A 1 142 ? -3.380 -1.131 19.996 1.00 96.69 142 PHE A N 1
ATOM 1090 C CA . PHE A 1 142 ? -3.083 -0.345 18.805 1.00 96.69 142 PHE A CA 1
ATOM 1091 C C . PHE A 1 142 ? -3.452 1.116 19.030 1.00 96.69 142 PHE A C 1
ATOM 1093 O O . PHE A 1 142 ? -4.561 1.418 19.477 1.00 96.69 142 PHE A O 1
ATOM 1100 N N . ASP A 1 143 ? -2.551 2.018 18.663 1.00 95.31 143 ASP A N 1
ATOM 1101 C CA . ASP A 1 143 ? -2.796 3.452 18.685 1.00 95.31 143 ASP A CA 1
ATOM 1102 C C . ASP A 1 143 ? -3.489 3.885 17.385 1.00 95.31 143 ASP A C 1
ATOM 1104 O O . ASP A 1 143 ? -3.163 3.411 16.290 1.00 95.31 143 ASP A O 1
ATOM 1108 N N . PHE A 1 144 ? -4.472 4.779 17.498 1.00 96.44 144 PHE A N 1
ATOM 1109 C CA . PHE A 1 144 ? -5.100 5.405 16.339 1.00 96.44 144 PHE A CA 1
ATOM 1110 C C . PHE A 1 144 ? -4.089 6.264 15.570 1.00 96.44 144 PHE A C 1
ATOM 1112 O O . PHE A 1 144 ? -3.410 7.101 16.164 1.00 96.44 144 PHE A O 1
ATOM 1119 N N . ILE A 1 145 ? -4.028 6.091 14.248 1.00 95.69 145 ILE A N 1
ATOM 1120 C CA . ILE A 1 145 ? -3.167 6.889 13.368 1.00 95.69 145 ILE A CA 1
ATOM 1121 C C . ILE A 1 145 ? -3.975 7.982 12.683 1.00 95.69 145 ILE A C 1
ATOM 1123 O O . ILE A 1 145 ? -3.734 9.167 12.901 1.00 95.69 145 ILE A O 1
ATOM 1127 N N . CYS A 1 146 ? -4.927 7.593 11.836 1.00 96.19 146 CYS A N 1
ATOM 1128 C CA . CYS A 1 146 ? -5.764 8.533 11.105 1.00 96.19 146 CYS A CA 1
ATOM 1129 C C . CYS A 1 146 ? -7.004 7.848 10.522 1.00 96.19 146 CYS A C 1
ATOM 1131 O O . CYS A 1 146 ? -7.107 6.623 10.448 1.00 96.19 146 CYS A O 1
ATOM 1133 N N . GLU A 1 147 ? -7.935 8.668 10.049 1.00 97.75 147 GLU A N 1
ATOM 1134 C CA . GLU A 1 147 ? -8.899 8.254 9.034 1.00 97.75 147 GLU A CA 1
ATOM 1135 C C . GLU A 1 147 ? -8.194 8.264 7.670 1.00 97.75 147 GLU A C 1
ATOM 1137 O O . GLU A 1 147 ? -7.486 9.221 7.347 1.00 97.75 147 GLU A O 1
ATOM 1142 N N . ILE A 1 148 ? -8.354 7.210 6.871 1.00 98.31 148 ILE A N 1
ATOM 1143 C CA . ILE A 1 148 ? -7.822 7.173 5.505 1.00 98.31 148 ILE A CA 1
ATOM 1144 C C . ILE A 1 148 ? -8.778 7.958 4.612 1.00 98.31 148 ILE A C 1
ATOM 1146 O O . ILE A 1 148 ? -9.925 7.554 4.428 1.00 98.31 148 ILE A O 1
ATOM 1150 N N . LYS A 1 149 ? -8.292 9.064 4.040 1.00 97.50 149 LYS A N 1
ATOM 1151 C CA . LYS A 1 149 ? -9.092 9.980 3.218 1.00 97.50 149 LYS A CA 1
ATOM 1152 C C . LYS A 1 149 ? -8.587 10.026 1.779 1.00 97.50 149 LYS A C 1
ATOM 1154 O O . LYS A 1 149 ? -7.609 10.720 1.505 1.00 97.50 149 LYS A O 1
ATOM 1159 N N . PRO A 1 150 ? -9.238 9.297 0.859 1.00 98.38 150 PRO A N 1
ATOM 1160 C CA . PRO A 1 150 ? -9.022 9.477 -0.566 1.00 98.38 150 PRO A CA 1
ATOM 1161 C C . PRO A 1 150 ? -9.313 10.889 -1.068 1.00 98.38 150 PRO A C 1
ATOM 1163 O O . PRO A 1 150 ? -10.235 11.551 -0.591 1.00 98.38 150 PRO A O 1
ATOM 1166 N N . GLU A 1 151 ? -8.547 11.316 -2.071 1.00 97.81 151 GLU A N 1
ATOM 1167 C CA . GLU A 1 151 ? -8.822 12.519 -2.858 1.00 97.81 151 GLU A CA 1
ATOM 1168 C C . GLU A 1 151 ? -10.228 12.443 -3.480 1.00 97.81 151 GLU A C 1
ATOM 1170 O O . GLU A 1 151 ? -10.670 11.381 -3.935 1.00 97.81 151 GLU A O 1
ATOM 1175 N N . LYS A 1 152 ? -10.929 13.581 -3.505 1.00 95.50 152 LYS A N 1
ATOM 1176 C CA . LYS A 1 152 ? -12.281 13.713 -4.060 1.00 95.50 152 LYS A CA 1
ATOM 1177 C C . LYS A 1 152 ? -12.316 14.753 -5.178 1.00 95.50 152 LYS A C 1
ATOM 1179 O O . LYS A 1 152 ? -11.590 15.747 -5.132 1.00 95.50 152 LYS A O 1
ATOM 1184 N N . ASN A 1 153 ? -13.189 14.532 -6.154 1.00 95.12 153 ASN A N 1
ATOM 1185 C CA . ASN A 1 153 ? -13.549 15.508 -7.175 1.00 95.12 153 ASN A CA 1
ATOM 1186 C C . ASN A 1 153 ? -14.382 16.647 -6.559 1.00 95.12 153 ASN A C 1
ATOM 1188 O O . ASN A 1 153 ? -14.866 16.552 -5.429 1.00 95.12 153 ASN A O 1
ATOM 1192 N N . SER A 1 154 ? -14.604 17.720 -7.321 1.00 95.81 154 SER A N 1
ATOM 1193 C CA . SER A 1 154 ? -15.414 18.865 -6.875 1.00 95.81 154 SER A CA 1
ATOM 1194 C C . SER A 1 154 ? -16.878 18.516 -6.582 1.00 95.81 154 SER A C 1
ATOM 1196 O O . SER A 1 154 ? -17.526 19.231 -5.826 1.00 95.81 154 SER A O 1
ATOM 1198 N N . ASP A 1 155 ? -17.397 17.432 -7.163 1.00 94.00 155 ASP A N 1
ATOM 1199 C CA . ASP A 1 155 ? -18.744 16.905 -6.901 1.00 94.00 155 ASP A CA 1
ATOM 1200 C C . ASP A 1 155 ? -18.815 15.981 -5.666 1.00 94.00 155 ASP A C 1
ATOM 1202 O O . ASP A 1 155 ? -19.878 15.459 -5.343 1.00 94.00 155 ASP A O 1
ATOM 1206 N N . GLY A 1 156 ? -17.691 15.771 -4.969 1.00 93.62 156 GLY A N 1
ATOM 1207 C CA . GLY A 1 156 ? -17.596 14.916 -3.786 1.00 93.62 156 GLY A CA 1
ATOM 1208 C C . GLY A 1 156 ? -17.383 13.426 -4.073 1.00 93.62 156 GLY A C 1
ATOM 1209 O O . GLY A 1 156 ? -17.165 12.665 -3.124 1.00 93.62 156 GLY A O 1
ATOM 1210 N N . SER A 1 157 ? -17.389 13.002 -5.341 1.00 94.88 157 SER A N 1
ATOM 1211 C CA . SER A 1 157 ? -17.043 11.630 -5.728 1.00 94.88 157 SER A CA 1
ATOM 1212 C C . SER A 1 157 ? -15.554 11.343 -5.500 1.00 94.88 157 SER A C 1
ATOM 1214 O O . SER A 1 157 ? -14.716 12.240 -5.584 1.00 94.88 157 SER A O 1
ATOM 1216 N N . VAL A 1 158 ? -15.196 10.090 -5.199 1.00 97.19 158 VAL A N 1
ATOM 1217 C CA . VAL A 1 158 ? -13.786 9.696 -5.029 1.00 97.19 158 VAL A CA 1
ATOM 1218 C C . VAL A 1 158 ? -13.061 9.778 -6.372 1.00 97.19 158 VAL A C 1
ATOM 1220 O O . VAL A 1 158 ? -13.494 9.168 -7.353 1.00 97.19 158 VAL A O 1
ATOM 1223 N N . THR A 1 159 ? -11.931 10.485 -6.412 1.00 96.88 159 THR A N 1
ATOM 1224 C CA . THR A 1 159 ? -11.126 10.635 -7.626 1.00 96.88 159 THR A CA 1
ATOM 1225 C C . THR A 1 159 ? -10.581 9.279 -8.069 1.00 96.88 159 THR A C 1
ATOM 1227 O O . THR A 1 159 ? -9.828 8.623 -7.343 1.00 96.88 159 THR A O 1
ATOM 1230 N N . GLN A 1 160 ? -10.944 8.858 -9.282 1.00 96.25 160 GLN A N 1
ATOM 1231 C CA . GLN A 1 160 ? -10.451 7.617 -9.873 1.00 96.25 160 GLN A CA 1
ATOM 1232 C C . GLN A 1 160 ? -9.084 7.817 -10.527 1.00 96.25 160 GLN A C 1
ATOM 1234 O O . GLN A 1 160 ? -8.853 8.764 -11.277 1.00 96.25 160 GLN A O 1
ATOM 1239 N N . PHE A 1 161 ? -8.190 6.863 -10.297 1.00 91.94 161 PHE A N 1
ATOM 1240 C CA . PHE A 1 161 ? -6.858 6.822 -10.871 1.00 91.94 161 PHE A CA 1
ATOM 1241 C C . PHE A 1 161 ? -6.627 5.502 -11.612 1.00 91.94 161 PHE A C 1
ATOM 1243 O O . PHE A 1 161 ? -6.894 4.423 -11.083 1.00 91.94 161 PHE A O 1
ATOM 1250 N N . MET A 1 162 ? -6.107 5.599 -12.840 1.00 91.50 162 MET A N 1
ATOM 1251 C CA . MET A 1 162 ? -5.839 4.469 -13.740 1.00 91.50 162 MET A CA 1
ATOM 1252 C C . MET A 1 162 ? -4.367 4.485 -14.201 1.00 91.50 162 MET A C 1
ATOM 1254 O O . MET A 1 162 ? -4.064 4.889 -15.327 1.00 91.50 162 MET A O 1
ATOM 1258 N N . PRO A 1 163 ? -3.413 4.103 -13.331 1.00 85.31 163 PRO A N 1
ATOM 1259 C CA . PRO A 1 163 ? -1.985 4.203 -13.603 1.00 85.31 163 PRO A CA 1
ATOM 1260 C C . PRO A 1 163 ? -1.502 3.254 -14.696 1.00 85.31 163 PRO A C 1
ATOM 1262 O O . PRO A 1 163 ? -0.472 3.535 -15.303 1.00 85.31 163 PRO A O 1
ATOM 1265 N N . GLN A 1 164 ? -2.213 2.160 -14.976 1.00 81.88 164 GLN A N 1
ATOM 1266 C CA . GLN A 1 164 ? -1.797 1.141 -15.940 1.00 81.88 164 GLN A CA 1
ATOM 1267 C C . GLN A 1 164 ? -1.486 1.712 -17.331 1.00 81.88 164 GLN A C 1
ATOM 1269 O O . GLN A 1 164 ? -0.539 1.263 -17.970 1.00 81.88 164 GLN A O 1
ATOM 1274 N N . TYR A 1 165 ? -2.208 2.751 -17.765 1.00 74.94 165 TYR A N 1
ATOM 1275 C CA . TYR A 1 165 ? -2.009 3.386 -19.073 1.00 74.94 165 TYR A CA 1
ATOM 1276 C C . TYR A 1 165 ? -0.699 4.172 -19.181 1.00 74.94 165 TYR A C 1
ATOM 1278 O O . TYR A 1 165 ? -0.245 4.471 -20.279 1.00 74.94 165 TYR A O 1
ATOM 1286 N N . ARG A 1 166 ? -0.076 4.505 -18.046 1.00 74.12 166 ARG A N 1
ATOM 1287 C CA . ARG A 1 166 ? 1.198 5.231 -17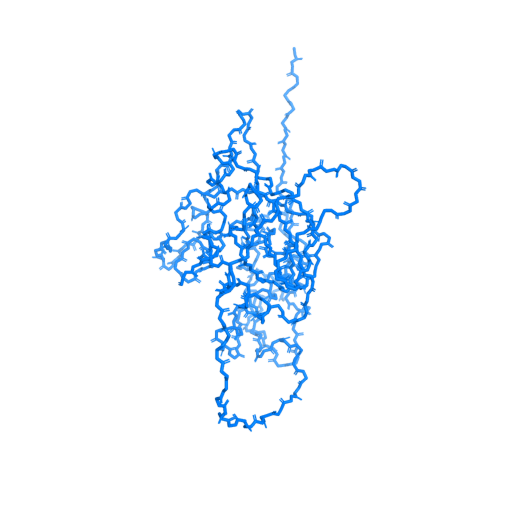.988 1.00 74.12 166 ARG A CA 1
ATOM 1288 C C . ARG A 1 166 ? 2.413 4.302 -17.974 1.00 74.12 166 ARG A C 1
ATOM 1290 O O . ARG A 1 166 ? 3.536 4.792 -17.905 1.00 74.12 166 ARG A O 1
ATOM 1297 N N . TYR A 1 167 ? 2.213 2.983 -17.947 1.00 71.00 167 TYR A N 1
ATOM 1298 C CA . TYR A 1 167 ? 3.317 2.032 -17.901 1.00 71.00 167 TYR A CA 1
ATOM 1299 C C . TYR A 1 167 ? 3.840 1.726 -19.307 1.00 71.00 167 TYR A C 1
ATOM 1301 O O . TYR A 1 167 ? 3.110 1.202 -20.146 1.00 71.00 167 TYR A O 1
ATOM 1309 N N . GLU A 1 168 ? 5.126 1.982 -19.540 1.00 70.19 168 GLU A N 1
ATOM 1310 C CA . GLU A 1 168 ? 5.829 1.527 -20.744 1.00 70.19 168 GLU A CA 1
ATOM 1311 C C . GLU A 1 168 ? 6.052 0.006 -20.680 1.00 70.19 168 GLU A C 1
ATOM 1313 O O . GLU A 1 168 ? 7.052 -0.497 -20.163 1.00 70.19 168 GLU A O 1
ATOM 1318 N N . ASN A 1 169 ? 5.070 -0.745 -21.175 1.00 74.25 169 ASN A N 1
ATOM 1319 C CA . ASN A 1 169 ? 5.017 -2.201 -21.095 1.00 74.25 169 ASN A CA 1
ATOM 1320 C C . ASN A 1 169 ? 5.679 -2.884 -22.306 1.00 74.25 169 ASN A C 1
ATOM 1322 O O . ASN A 1 169 ? 5.017 -3.594 -23.062 1.00 74.25 169 ASN A O 1
ATOM 1326 N N . PHE A 1 170 ? 6.987 -2.690 -22.499 1.00 71.62 170 PHE A N 1
ATOM 1327 C CA . PHE A 1 170 ? 7.721 -3.261 -23.645 1.00 71.62 170 PHE A CA 1
ATOM 1328 C C . PHE A 1 170 ? 7.639 -4.793 -23.736 1.00 71.62 170 PHE A C 1
ATOM 1330 O O . PHE A 1 170 ? 7.693 -5.354 -24.824 1.00 71.62 170 PHE A O 1
ATOM 1337 N N . ALA A 1 171 ? 7.478 -5.470 -22.596 1.00 73.75 171 ALA A N 1
ATOM 1338 C CA . ALA A 1 171 ? 7.340 -6.923 -22.518 1.00 73.75 171 ALA A CA 1
ATOM 1339 C C . ALA A 1 171 ? 5.894 -7.418 -22.734 1.00 73.75 171 ALA A C 1
ATOM 1341 O O . ALA A 1 171 ? 5.633 -8.607 -22.564 1.00 73.75 171 ALA A O 1
ATOM 1342 N N . ASN A 1 172 ? 4.956 -6.519 -23.060 1.00 83.50 172 ASN A N 1
ATOM 1343 C CA . ASN A 1 172 ? 3.532 -6.800 -23.255 1.00 83.50 172 ASN A CA 1
ATOM 1344 C C . ASN A 1 172 ? 2.929 -7.689 -22.151 1.00 83.50 172 ASN A C 1
ATOM 1346 O O . ASN A 1 172 ? 2.164 -8.622 -22.401 1.00 83.50 172 ASN A O 1
ATOM 1350 N N . LEU A 1 173 ? 3.315 -7.422 -20.901 1.00 86.31 173 LEU A N 1
ATOM 1351 C CA . LEU A 1 173 ? 2.817 -8.161 -19.752 1.00 86.31 173 LEU A CA 1
ATOM 1352 C C . LEU A 1 173 ? 1.301 -7.964 -19.651 1.00 86.31 173 LEU A C 1
ATOM 1354 O O . LEU A 1 173 ? 0.837 -6.827 -19.760 1.00 86.31 173 LEU A O 1
ATOM 1358 N N . PRO A 1 174 ? 0.511 -9.013 -19.388 1.00 91.44 174 PRO A N 1
ATOM 1359 C CA . PRO A 1 174 ? -0.896 -8.823 -19.087 1.00 91.44 174 PRO A CA 1
ATOM 1360 C C . PRO A 1 174 ? -1.060 -8.170 -17.707 1.00 91.44 174 PRO A C 1
ATOM 1362 O O . PRO A 1 174 ? -0.174 -8.249 -16.841 1.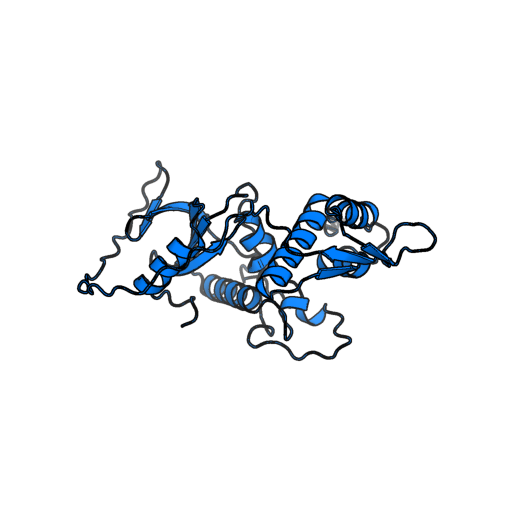00 91.44 174 PRO A O 1
ATOM 1365 N N . LEU A 1 175 ? -2.219 -7.547 -17.477 1.00 92.00 175 LEU A N 1
ATOM 1366 C CA . LEU A 1 175 ? -2.597 -7.077 -16.145 1.00 92.00 175 LEU A CA 1
ATOM 1367 C C . LEU A 1 175 ? -2.617 -8.253 -15.158 1.00 92.00 175 LEU A C 1
ATOM 1369 O O . LEU A 1 175 ? -2.956 -9.391 -15.502 1.00 92.00 175 LEU A O 1
ATOM 1373 N N . ASN A 1 176 ? -2.250 -7.990 -13.907 1.00 92.94 176 ASN A N 1
ATOM 1374 C CA . ASN A 1 176 ? -2.530 -8.947 -12.843 1.00 92.94 176 ASN A CA 1
ATOM 1375 C C . ASN A 1 176 ? -4.008 -8.882 -12.429 1.00 92.94 176 ASN A C 1
ATOM 1377 O O . ASN A 1 176 ? -4.763 -8.024 -12.886 1.00 92.94 176 ASN A O 1
ATOM 1381 N N . LYS A 1 177 ? -4.416 -9.788 -11.532 1.00 95.38 177 LYS A N 1
ATOM 1382 C CA . LYS A 1 177 ? -5.818 -9.958 -11.115 1.00 95.38 177 LYS A CA 1
ATOM 1383 C C . LYS A 1 177 ? -6.474 -8.668 -10.597 1.00 95.38 177 LYS A C 1
ATOM 1385 O O . LYS A 1 177 ? -7.687 -8.535 -10.696 1.00 95.38 177 LYS A O 1
ATOM 1390 N N . TYR A 1 178 ? -5.693 -7.740 -10.047 1.00 95.06 178 TYR A N 1
ATOM 1391 C CA . TYR A 1 178 ? -6.181 -6.498 -9.441 1.00 95.06 178 TYR A CA 1
ATOM 1392 C C . TYR A 1 178 ? -5.710 -5.247 -10.190 1.00 95.06 178 TYR A C 1
ATOM 1394 O O . TYR A 1 178 ? -5.944 -4.136 -9.729 1.00 95.06 178 TYR A O 1
ATOM 1402 N N . GLY A 1 179 ? -5.039 -5.412 -11.330 1.00 92.44 179 GLY A N 1
ATOM 1403 C CA . GLY A 1 179 ? -4.396 -4.323 -12.059 1.00 92.44 179 GLY A CA 1
ATOM 1404 C C . GLY A 1 179 ? -5.330 -3.429 -12.866 1.00 92.44 179 GLY A C 1
ATOM 1405 O O . GLY A 1 179 ? -4.887 -2.403 -13.369 1.00 92.44 179 GLY A O 1
ATOM 1406 N N . LEU A 1 180 ? -6.601 -3.812 -13.011 1.00 94.50 180 LEU A N 1
ATOM 1407 C CA . LEU A 1 180 ? -7.574 -3.057 -13.800 1.00 94.50 180 LEU A CA 1
ATOM 1408 C C . LEU A 1 180 ? -8.005 -1.749 -13.115 1.00 94.50 180 LEU A C 1
ATOM 1410 O O . LEU A 1 180 ? -8.335 -0.787 -13.804 1.00 94.50 180 LEU A O 1
ATOM 1414 N N . GLY A 1 181 ? -7.991 -1.710 -11.778 1.00 92.94 181 GLY A N 1
ATOM 1415 C CA . GLY A 1 181 ? -8.544 -0.601 -11.000 1.00 92.94 181 GLY A CA 1
ATOM 1416 C C . GLY A 1 181 ? -10.087 -0.603 -10.961 1.00 92.94 181 GLY A C 1
ATOM 1417 O O . GLY A 1 181 ? -10.695 -1.667 -11.111 1.00 92.94 181 GLY A O 1
ATOM 1418 N N . PRO A 1 182 ? -10.733 0.558 -10.733 1.00 96.81 182 PRO A N 1
ATOM 1419 C CA . PRO A 1 182 ? -10.107 1.858 -10.482 1.00 96.81 182 PRO A CA 1
ATOM 1420 C C . PRO A 1 182 ? -9.348 1.892 -9.154 1.00 96.81 182 PRO A C 1
ATOM 1422 O O . PRO A 1 182 ? -9.601 1.092 -8.250 1.00 96.81 182 PRO A O 1
ATOM 1425 N N . PHE A 1 183 ? -8.407 2.819 -9.049 1.00 97.88 183 PHE A N 1
ATOM 1426 C CA . PHE A 1 183 ? -7.680 3.109 -7.817 1.00 97.88 183 PHE A CA 1
ATOM 1427 C C . PHE A 1 183 ? -8.042 4.506 -7.312 1.00 97.88 183 PHE A C 1
ATOM 1429 O O . PHE A 1 183 ? -8.596 5.309 -8.056 1.00 97.88 183 PHE A O 1
ATOM 1436 N N . CYS A 1 184 ? -7.706 4.812 -6.066 1.00 97.38 184 CYS A N 1
ATOM 1437 C CA . CYS A 1 184 ? -7.750 6.166 -5.517 1.00 97.38 184 CYS A CA 1
ATOM 1438 C C . CYS A 1 184 ? -6.349 6.640 -5.123 1.00 97.38 184 CYS A C 1
ATOM 1440 O O . CYS A 1 184 ? -5.403 5.850 -5.104 1.00 97.38 184 CYS A O 1
ATOM 1442 N N . LYS A 1 185 ? -6.218 7.915 -4.760 1.00 97.56 185 LYS A N 1
ATOM 1443 C CA . LYS A 1 185 ? -5.023 8.441 -4.097 1.00 97.56 185 LYS A CA 1
ATOM 1444 C C . LYS A 1 185 ? -5.343 8.888 -2.685 1.00 97.56 185 LYS A C 1
ATOM 1446 O O . LYS A 1 185 ? -6.409 9.449 -2.464 1.00 97.56 185 LYS A O 1
ATOM 1451 N N . PHE A 1 186 ? -4.447 8.613 -1.748 1.00 97.75 186 PHE A N 1
ATOM 1452 C CA . PHE A 1 186 ? -4.537 9.082 -0.366 1.00 97.75 186 PHE A CA 1
ATOM 1453 C C . PHE A 1 186 ? -3.153 9.106 0.274 1.00 97.75 186 PHE A C 1
ATOM 1455 O O . PHE A 1 186 ? -2.226 8.447 -0.198 1.00 97.75 186 PHE A O 1
ATOM 1462 N N . GLN A 1 187 ? -3.047 9.807 1.396 1.00 94.69 187 GLN A N 1
ATOM 1463 C CA . GLN A 1 187 ? -1.841 9.874 2.205 1.00 94.69 187 GLN A CA 1
ATOM 1464 C C . GLN A 1 187 ? -2.212 9.804 3.690 1.00 94.69 187 GLN A C 1
ATOM 1466 O O . GLN A 1 187 ? -3.218 10.368 4.117 1.00 94.69 187 GLN A O 1
ATOM 1471 N N . ILE A 1 188 ? -1.406 9.084 4.465 1.00 94.44 188 ILE A N 1
ATOM 1472 C CA . ILE A 1 188 ? -1.409 9.111 5.932 1.00 94.44 188 ILE A CA 1
ATOM 1473 C C . ILE A 1 188 ? -0.292 10.052 6.419 1.00 94.44 188 ILE A C 1
ATOM 1475 O O . ILE A 1 188 ? 0.621 10.338 5.634 1.00 94.44 188 ILE A O 1
ATOM 1479 N N . PRO A 1 189 ? -0.306 10.501 7.690 1.00 92.19 189 PRO A N 1
ATOM 1480 C CA . PRO A 1 189 ? 0.811 11.253 8.261 1.00 92.19 189 PRO A CA 1
ATOM 1481 C C . PRO A 1 189 ? 2.152 10.551 8.008 1.00 92.19 189 PRO A C 1
ATOM 1483 O O . PRO A 1 189 ? 2.279 9.345 8.213 1.00 92.19 189 PRO A O 1
ATOM 1486 N N . ASP A 1 190 ? 3.135 11.299 7.517 1.00 81.69 190 ASP A N 1
ATOM 1487 C CA . ASP A 1 190 ? 4.437 10.791 7.073 1.00 81.69 190 ASP A CA 1
ATOM 1488 C C . ASP A 1 190 ? 5.463 10.649 8.207 1.00 81.69 190 ASP A C 1
ATOM 1490 O O . ASP A 1 190 ? 6.486 9.989 8.037 1.00 81.69 190 ASP A O 1
ATOM 1494 N N . ASN A 1 191 ? 5.143 11.143 9.399 1.00 79.56 191 ASN A N 1
ATOM 1495 C CA . ASN A 1 191 ? 5.991 11.108 10.586 1.00 79.56 191 ASN A CA 1
ATOM 1496 C C . ASN A 1 191 ? 6.051 9.748 11.313 1.00 79.56 191 ASN A C 1
ATOM 1498 O O . ASN A 1 191 ? 6.655 9.664 12.384 1.00 79.56 191 ASN A O 1
ATOM 1502 N N . ASN A 1 192 ? 5.436 8.685 10.779 1.00 75.75 192 ASN A N 1
ATOM 1503 C CA . ASN A 1 192 ? 5.465 7.351 11.379 1.00 75.75 192 ASN A CA 1
ATOM 1504 C C . ASN A 1 192 ? 6.352 6.373 10.595 1.00 75.75 192 ASN A C 1
ATOM 1506 O O . ASN A 1 192 ? 5.894 5.489 9.866 1.00 75.75 192 ASN A O 1
ATOM 1510 N N . GLU A 1 193 ? 7.658 6.498 10.808 1.00 80.94 193 GLU A N 1
ATOM 1511 C CA . GLU A 1 193 ? 8.669 5.644 10.180 1.00 80.94 193 GLU A CA 1
ATOM 1512 C C . GLU A 1 193 ? 8.882 4.297 10.890 1.00 80.94 193 GLU A C 1
ATOM 1514 O O . GLU A 1 193 ? 9.861 3.593 10.640 1.00 80.94 193 GLU A O 1
ATOM 1519 N N . SER A 1 194 ? 7.957 3.920 11.770 1.00 82.44 194 SER A N 1
ATOM 1520 C CA . SER A 1 194 ? 8.094 2.757 12.639 1.00 82.44 194 SER A CA 1
ATOM 1521 C C . SER A 1 194 ? 7.753 1.440 11.949 1.00 82.44 194 SER A C 1
ATOM 1523 O O . SER A 1 194 ? 6.852 1.365 11.104 1.00 82.44 194 SER A O 1
ATOM 1525 N N . ARG A 1 195 ? 8.406 0.367 12.407 1.00 93.25 195 ARG A N 1
ATOM 1526 C CA . ARG A 1 195 ? 8.018 -1.014 12.107 1.00 93.25 195 ARG A CA 1
ATOM 1527 C C . ARG A 1 195 ? 6.952 -1.531 13.066 1.00 93.25 195 ARG A C 1
ATOM 1529 O O . ARG A 1 195 ? 6.897 -1.130 14.230 1.00 93.25 195 ARG A O 1
ATOM 1536 N N . GLY A 1 196 ? 6.100 -2.426 12.581 1.00 96.25 196 GLY A N 1
ATOM 1537 C CA . GLY A 1 196 ? 5.028 -2.989 13.390 1.00 96.25 196 GLY A CA 1
ATOM 1538 C C . GLY A 1 196 ? 3.894 -3.601 12.581 1.00 96.25 196 GLY A C 1
ATOM 1539 O O . GLY A 1 196 ? 4.065 -4.000 11.427 1.00 96.25 196 GLY A O 1
ATOM 1540 N N . VAL A 1 197 ? 2.728 -3.671 13.216 1.00 98.44 197 VAL A N 1
ATOM 1541 C CA . VAL A 1 197 ? 1.487 -4.209 12.648 1.00 98.44 197 VAL A CA 1
ATOM 1542 C C . VAL A 1 197 ? 0.447 -3.100 12.590 1.00 98.44 197 VAL A C 1
ATOM 1544 O O . VAL A 1 197 ? 0.286 -2.346 13.545 1.00 98.44 197 VAL A O 1
ATOM 1547 N N . TYR A 1 198 ? -0.282 -3.009 11.483 1.00 98.31 198 TYR A N 1
ATOM 1548 C CA . TYR A 1 198 ? -1.405 -2.095 11.324 1.00 98.31 198 TYR A CA 1
ATOM 1549 C C . TYR A 1 198 ? -2.723 -2.835 11.132 1.00 98.31 198 TYR A C 1
ATOM 1551 O O . TYR A 1 198 ? -2.783 -3.941 10.585 1.00 98.31 198 TYR A O 1
ATOM 1559 N N . ILE A 1 199 ? -3.791 -2.165 11.552 1.00 98.44 199 ILE A N 1
ATOM 1560 C CA . ILE A 1 199 ? -5.168 -2.624 11.429 1.00 98.44 199 ILE A CA 1
ATOM 1561 C C . ILE A 1 199 ? -5.953 -1.584 10.648 1.00 98.44 199 ILE A C 1
ATOM 1563 O O . ILE A 1 199 ? -5.879 -0.392 10.937 1.00 98.44 199 ILE A O 1
ATOM 1567 N N . VAL A 1 200 ? -6.736 -2.049 9.680 1.00 98.56 200 VAL A N 1
ATOM 1568 C CA . VAL A 1 200 ? -7.748 -1.232 9.007 1.00 98.56 200 VAL A CA 1
ATOM 1569 C C . VAL A 1 200 ? -9.111 -1.646 9.531 1.00 98.56 200 VAL A C 1
ATOM 1571 O O . VAL A 1 200 ? -9.439 -2.835 9.515 1.00 98.56 200 VAL A O 1
ATOM 1574 N N . THR A 1 201 ? -9.913 -0.682 9.973 1.00 98.19 201 THR A N 1
ATOM 1575 C CA . THR A 1 201 ? -11.282 -0.930 10.441 1.00 98.19 201 THR A CA 1
ATOM 1576 C C . THR A 1 201 ? -12.306 -0.106 9.677 1.00 98.19 201 THR A C 1
ATOM 1578 O O . THR A 1 201 ? -12.031 1.037 9.323 1.00 98.19 201 THR A O 1
ATOM 1581 N N . ILE A 1 202 ? -13.506 -0.662 9.528 1.00 97.31 202 ILE A N 1
ATOM 1582 C CA . ILE A 1 202 ? -14.716 0.028 9.060 1.00 97.31 202 ILE A CA 1
ATOM 1583 C C . ILE A 1 202 ? -15.823 -0.280 10.067 1.00 97.31 202 ILE A C 1
ATOM 1585 O O . ILE A 1 202 ? -15.974 -1.439 10.463 1.00 97.31 202 ILE A O 1
ATOM 1589 N N . HIS A 1 203 ? -16.558 0.739 10.523 1.00 90.81 203 HIS A N 1
ATOM 1590 C CA . HIS A 1 203 ? -17.604 0.598 11.549 1.00 90.81 203 HIS A CA 1
ATOM 1591 C C . HIS A 1 203 ? -17.141 -0.163 12.809 1.00 90.81 203 HIS A C 1
ATOM 1593 O O . HIS A 1 203 ? -17.845 -1.022 13.338 1.00 90.81 203 HIS A O 1
ATOM 1599 N N . GLY A 1 204 ? -15.903 0.089 13.253 1.00 89.31 204 GLY A N 1
ATOM 1600 C CA . GLY A 1 204 ? -15.289 -0.589 14.403 1.00 89.31 204 GLY A CA 1
ATOM 1601 C C . GLY A 1 204 ? -14.945 -2.070 14.185 1.00 89.31 204 GLY A C 1
ATOM 1602 O O . GLY A 1 204 ? -14.420 -2.710 15.092 1.00 89.31 204 GLY A O 1
ATOM 1603 N N . LYS A 1 205 ? -15.200 -2.631 12.996 1.00 95.06 205 LYS A N 1
ATOM 1604 C CA . LYS A 1 205 ? -14.865 -4.017 12.642 1.00 95.06 205 LYS A CA 1
ATOM 1605 C C . LYS A 1 205 ? -13.541 -4.073 11.896 1.00 95.06 205 LYS A C 1
ATOM 1607 O O . LYS A 1 205 ? -13.320 -3.294 10.967 1.00 95.06 205 LYS A O 1
ATOM 1612 N N . VAL A 1 206 ? -12.688 -5.027 12.265 1.00 97.56 206 VAL A N 1
ATOM 1613 C CA . VAL A 1 206 ? -11.407 -5.267 11.591 1.00 97.56 206 VAL A CA 1
ATOM 1614 C C . VAL A 1 206 ? -11.651 -5.771 10.173 1.00 97.56 206 VAL A C 1
ATOM 1616 O O . VAL A 1 206 ? -12.269 -6.812 9.971 1.00 97.56 206 VAL A O 1
ATOM 1619 N N . GLN A 1 207 ? -11.145 -5.023 9.196 1.00 98.38 207 GLN A N 1
ATOM 1620 C CA . GLN A 1 207 ? -11.203 -5.363 7.778 1.00 98.38 207 GLN A CA 1
ATOM 1621 C C . GLN A 1 207 ? -9.892 -5.975 7.304 1.00 98.38 207 GLN A C 1
ATOM 1623 O O . GLN A 1 207 ? -9.915 -6.947 6.555 1.00 98.38 207 GLN A O 1
ATOM 1628 N N . TYR A 1 208 ? -8.755 -5.448 7.767 1.00 98.56 208 TYR A N 1
ATOM 1629 C CA . TYR A 1 208 ? -7.432 -5.897 7.345 1.00 98.56 208 TYR A CA 1
ATOM 1630 C C . TYR A 1 208 ? -6.420 -5.860 8.487 1.00 98.56 208 TYR A C 1
ATOM 1632 O O . TYR A 1 208 ? -6.408 -4.918 9.279 1.00 98.56 208 TYR A O 1
ATOM 1640 N N . VAL A 1 209 ? -5.535 -6.851 8.501 1.00 98.19 209 VAL A N 1
ATOM 1641 C CA . VAL A 1 209 ? -4.315 -6.911 9.310 1.00 98.19 209 VAL A CA 1
ATOM 1642 C C . VAL A 1 209 ? -3.121 -6.957 8.364 1.00 98.19 209 VAL A C 1
ATOM 1644 O O . VAL A 1 209 ? -3.111 -7.761 7.431 1.00 98.19 209 VAL A O 1
ATOM 1647 N N . GLY A 1 210 ? -2.106 -6.134 8.594 1.00 97.19 210 GLY A N 1
ATOM 1648 C CA . GLY A 1 210 ? -0.857 -6.233 7.849 1.00 97.19 210 GLY A CA 1
ATOM 1649 C C . GLY A 1 210 ? 0.337 -5.770 8.659 1.00 97.19 210 GLY A C 1
ATOM 1650 O O . GLY A 1 210 ? 0.188 -5.125 9.691 1.00 97.19 210 GLY A O 1
ATOM 1651 N N . GLU A 1 211 ? 1.526 -6.094 8.171 1.00 97.12 211 GLU A N 1
ATOM 1652 C CA . GLU A 1 211 ? 2.788 -5.670 8.766 1.00 97.12 211 GLU A CA 1
ATOM 1653 C C . GLU A 1 211 ? 3.556 -4.715 7.851 1.00 97.12 211 GLU A C 1
ATOM 1655 O O . GLU A 1 211 ? 3.292 -4.607 6.641 1.00 97.12 211 GLU A O 1
ATOM 1660 N N . CYS A 1 212 ? 4.473 -3.970 8.459 1.00 91.25 212 CYS A N 1
ATOM 1661 C CA . CYS A 1 212 ? 5.444 -3.169 7.740 1.00 91.25 212 CYS A CA 1
ATOM 1662 C C . CYS A 1 212 ? 6.715 -2.934 8.559 1.00 91.25 212 CYS A C 1
ATOM 1664 O O . CYS A 1 212 ? 6.690 -2.897 9.789 1.00 91.25 212 CYS A O 1
ATOM 1666 N N . GLU A 1 213 ? 7.808 -2.650 7.852 1.00 89.75 213 GLU A N 1
ATOM 1667 C CA . GLU A 1 213 ? 9.036 -2.083 8.429 1.00 89.75 213 GLU A CA 1
ATOM 1668 C C . GLU A 1 213 ? 8.964 -0.559 8.613 1.00 89.75 213 GLU A C 1
ATOM 1670 O O . GLU A 1 213 ? 9.729 0.010 9.380 1.00 89.75 213 GLU A O 1
ATOM 1675 N N . ASN A 1 214 ? 8.077 0.106 7.873 1.00 90.81 214 ASN A N 1
ATOM 1676 C CA . ASN A 1 214 ? 7.871 1.549 7.917 1.00 90.81 214 ASN A CA 1
ATOM 1677 C C . ASN A 1 214 ? 6.427 1.845 7.490 1.00 90.81 214 ASN A C 1
ATOM 1679 O O . ASN A 1 214 ? 6.042 1.533 6.353 1.00 90.81 214 ASN A O 1
ATOM 1683 N N . LEU A 1 215 ? 5.630 2.397 8.407 1.00 93.06 215 LEU A N 1
ATOM 1684 C CA . LEU A 1 215 ? 4.201 2.604 8.191 1.00 93.06 215 LEU A CA 1
ATOM 1685 C C . LEU A 1 215 ? 3.926 3.664 7.122 1.00 93.06 215 LEU A C 1
ATOM 1687 O O . LEU A 1 215 ? 3.197 3.371 6.167 1.00 93.06 215 LEU A O 1
ATOM 1691 N N . SER A 1 216 ? 4.536 4.849 7.251 1.00 90.25 216 SER A N 1
ATOM 1692 C CA . SER A 1 216 ? 4.384 5.961 6.304 1.00 90.25 216 SER A CA 1
ATOM 1693 C C . SER A 1 216 ? 4.584 5.494 4.873 1.00 90.25 216 SER A C 1
ATOM 1695 O O . SER A 1 216 ? 3.754 5.745 4.004 1.00 90.25 216 SER A O 1
ATOM 1697 N N . SER A 1 217 ? 5.643 4.730 4.621 1.00 81.62 217 SER A N 1
ATOM 1698 C CA . SER A 1 217 ? 5.932 4.264 3.278 1.00 81.62 217 SER A CA 1
ATOM 1699 C C . SER A 1 217 ? 4.984 3.173 2.785 1.00 81.62 217 SER A C 1
ATOM 1701 O O . SER A 1 217 ? 4.533 3.215 1.635 1.00 81.62 217 SER A O 1
ATOM 1703 N N . ARG A 1 218 ? 4.637 2.197 3.637 1.00 94.69 218 ARG A N 1
ATOM 1704 C CA . ARG A 1 218 ? 3.717 1.119 3.243 1.00 94.69 218 ARG A CA 1
ATOM 1705 C C . ARG A 1 218 ? 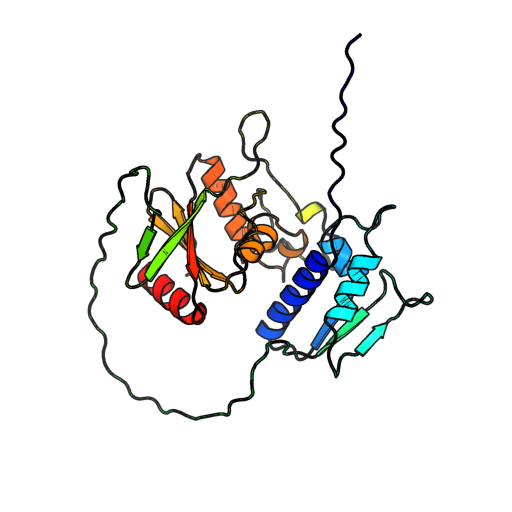2.392 1.686 2.738 1.00 94.69 218 ARG A C 1
ATOM 1707 O O . ARG A 1 218 ? 1.839 1.176 1.761 1.00 94.69 218 ARG A O 1
ATOM 1714 N N . PHE A 1 219 ? 1.919 2.751 3.377 1.00 95.69 219 PHE A N 1
ATOM 1715 C CA . PHE A 1 219 ? 0.726 3.460 2.949 1.00 95.69 219 PHE A CA 1
ATOM 1716 C C . PHE A 1 219 ? 1.032 4.428 1.810 1.00 95.69 219 PHE A C 1
ATOM 1718 O O . PHE A 1 219 ? 0.537 4.198 0.720 1.00 95.69 219 PHE A O 1
ATOM 1725 N N . ASN A 1 220 ? 1.874 5.440 1.982 1.00 91.88 220 ASN A N 1
ATOM 1726 C CA . ASN A 1 220 ? 1.982 6.549 1.024 1.00 91.88 220 ASN A CA 1
ATOM 1727 C C . ASN A 1 220 ? 2.635 6.149 -0.311 1.00 91.88 220 ASN A C 1
ATOM 1729 O O . ASN A 1 220 ? 2.221 6.625 -1.366 1.00 91.88 220 ASN A O 1
ATOM 1733 N N . MET A 1 221 ? 3.594 5.216 -0.291 1.00 81.88 221 MET A N 1
ATOM 1734 C CA . MET A 1 221 ? 4.280 4.718 -1.497 1.00 81.88 221 MET A CA 1
ATOM 1735 C C . MET A 1 221 ? 3.701 3.397 -2.014 1.00 81.88 221 MET A C 1
ATOM 1737 O O . MET A 1 221 ? 3.897 3.034 -3.176 1.00 81.88 221 MET A O 1
ATOM 1741 N N . GLY A 1 222 ? 3.024 2.649 -1.141 1.00 92.06 222 GLY A N 1
ATOM 1742 C CA . GLY A 1 222 ? 2.385 1.384 -1.473 1.00 92.06 222 GLY A CA 1
ATOM 1743 C C . GLY A 1 222 ? 0.916 1.568 -1.824 1.00 92.06 222 GLY A C 1
ATOM 1744 O O . GLY A 1 222 ? 0.538 1.548 -2.993 1.00 92.06 222 GLY A O 1
ATOM 1745 N N . TYR A 1 223 ? 0.074 1.684 -0.800 1.00 97.50 223 TYR A N 1
ATOM 1746 C CA . TYR A 1 223 ? -1.380 1.660 -0.954 1.00 97.50 223 TYR A CA 1
ATOM 1747 C C . TYR A 1 223 ? -1.984 2.967 -1.461 1.00 97.50 223 TYR A C 1
ATOM 1749 O O . TYR A 1 223 ? -2.937 2.910 -2.217 1.00 97.50 223 TYR A O 1
ATOM 1757 N N . GLY A 1 224 ? -1.461 4.120 -1.073 1.00 95.50 224 GLY A N 1
ATOM 1758 C CA . GLY A 1 224 ? -1.996 5.449 -1.358 1.00 95.50 224 GLY A CA 1
ATOM 1759 C C . GLY A 1 224 ? -1.632 5.986 -2.737 1.00 95.50 224 GLY A C 1
ATOM 1760 O O . GLY A 1 224 ? -2.281 6.907 -3.220 1.00 95.50 224 GLY A O 1
ATOM 1761 N N . ASN A 1 225 ? -0.643 5.388 -3.406 1.00 92.75 225 ASN A N 1
ATOM 1762 C CA . ASN A 1 225 ? -0.192 5.808 -4.728 1.00 92.75 225 ASN A CA 1
ATOM 1763 C C . ASN A 1 225 ? 0.250 4.600 -5.568 1.00 92.75 225 ASN A C 1
ATOM 1765 O O . ASN A 1 225 ? 1.406 4.175 -5.543 1.00 92.75 225 ASN A O 1
ATOM 1769 N N . ILE A 1 226 ? -0.683 4.014 -6.323 1.00 92.31 226 ILE A N 1
ATOM 1770 C CA . ILE A 1 226 ? -0.399 2.807 -7.108 1.00 92.31 226 ILE A CA 1
ATOM 1771 C C . ILE A 1 226 ? 0.559 3.110 -8.262 1.00 92.31 226 ILE A C 1
ATOM 1773 O O . ILE A 1 226 ? 0.210 3.768 -9.241 1.00 92.31 226 ILE A O 1
ATOM 1777 N N . SER A 1 227 ? 1.764 2.540 -8.178 1.00 86.50 227 SER A N 1
ATOM 1778 C CA . SER A 1 227 ? 2.721 2.550 -9.285 1.00 86.50 227 SER A CA 1
ATOM 1779 C C . SER A 1 227 ? 2.163 1.794 -10.506 1.00 86.50 227 SER A C 1
ATOM 1781 O O . SER A 1 227 ? 1.700 0.660 -10.346 1.00 86.50 227 SER A O 1
ATOM 1783 N N . PRO A 1 228 ? 2.282 2.334 -11.737 1.00 86.19 228 PRO A N 1
ATOM 1784 C CA . PRO A 1 228 ? 1.837 1.671 -12.968 1.00 86.19 228 PRO A CA 1
ATOM 1785 C C . PRO A 1 228 ? 2.321 0.225 -13.114 1.00 86.19 228 PRO A C 1
ATOM 1787 O O . PRO A 1 228 ? 1.541 -0.664 -13.451 1.00 86.19 228 PRO A O 1
ATOM 1790 N N . ARG A 1 229 ? 3.584 -0.044 -12.755 1.00 88.19 229 ARG A N 1
ATOM 1791 C CA . ARG A 1 229 ? 4.177 -1.389 -12.799 1.00 88.19 229 ARG A CA 1
ATOM 1792 C C . ARG A 1 229 ? 3.411 -2.401 -11.940 1.00 88.19 229 ARG A C 1
ATOM 1794 O O . ARG A 1 229 ? 3.343 -3.574 -12.304 1.00 88.19 229 ARG A O 1
ATOM 1801 N N . ASN A 1 230 ? 2.839 -1.970 -10.814 1.00 89.50 230 ASN A N 1
ATOM 1802 C CA . ASN A 1 230 ? 2.112 -2.861 -9.910 1.00 89.50 230 ASN A CA 1
ATOM 1803 C C . ASN A 1 230 ? 0.822 -3.403 -10.521 1.00 89.50 230 ASN A C 1
ATOM 1805 O O . ASN A 1 230 ? 0.320 -4.394 -10.010 1.00 89.50 230 ASN A O 1
ATOM 1809 N N . CYS A 1 231 ? 0.321 -2.822 -11.615 1.00 89.88 231 CYS A N 1
ATOM 1810 C CA . CYS A 1 231 ? -0.890 -3.283 -12.292 1.00 89.88 231 CYS A CA 1
ATOM 1811 C C . CYS A 1 231 ? -0.658 -4.529 -13.166 1.00 89.88 231 CYS A C 1
ATOM 1813 O O . CYS A 1 231 ? -1.603 -5.225 -13.526 1.00 89.88 231 CYS A O 1
ATOM 1815 N N . PHE A 1 232 ? 0.590 -4.854 -13.500 1.00 89.94 232 PHE A N 1
ATOM 1816 C CA . PHE A 1 232 ? 0.924 -5.928 -14.438 1.00 89.94 232 PHE A CA 1
ATOM 1817 C C . PHE A 1 232 ? 1.410 -7.194 -13.724 1.00 89.94 232 PHE A C 1
ATOM 1819 O O . PHE A 1 232 ? 1.690 -7.185 -12.518 1.00 89.94 232 PHE A O 1
ATOM 1826 N N . LYS A 1 233 ? 1.479 -8.321 -14.445 1.00 87.31 233 LYS A N 1
ATOM 1827 C CA . LYS A 1 233 ? 2.038 -9.572 -13.908 1.00 87.31 233 LYS A CA 1
ATOM 1828 C C . LYS A 1 233 ? 3.463 -9.365 -13.376 1.00 87.31 233 LYS A C 1
ATOM 1830 O O . LYS A 1 233 ? 4.284 -8.666 -13.967 1.00 87.31 233 LYS A O 1
ATOM 1835 N N . GLY A 1 234 ? 3.737 -9.959 -12.212 1.00 80.75 234 GLY A N 1
ATOM 1836 C CA . GLY A 1 234 ? 4.988 -9.766 -11.469 1.00 80.75 234 GLY A CA 1
ATOM 1837 C C . GLY A 1 234 ? 5.096 -8.429 -10.716 1.00 80.75 234 GLY A C 1
ATOM 1838 O O . GLY A 1 234 ? 6.168 -8.124 -10.184 1.00 80.75 234 GLY A O 1
ATOM 1839 N N . GLY A 1 235 ? 4.034 -7.615 -10.707 1.00 83.56 235 GLY A N 1
ATOM 1840 C CA . GLY A 1 235 ? 3.874 -6.435 -9.853 1.00 83.56 235 GLY A CA 1
ATOM 1841 C C . GLY A 1 235 ? 3.281 -6.767 -8.475 1.00 83.56 235 GLY A C 1
ATOM 1842 O O . GLY A 1 235 ? 2.880 -7.904 -8.216 1.00 83.56 235 GLY A O 1
ATOM 1843 N N . GLN A 1 236 ? 3.215 -5.776 -7.579 1.00 84.12 236 GLN A N 1
ATOM 1844 C CA . GLN A 1 236 ? 2.699 -5.967 -6.217 1.00 84.12 236 GLN A CA 1
ATOM 1845 C C . GLN A 1 236 ? 1.164 -5.952 -6.176 1.00 84.12 236 GLN A C 1
ATOM 1847 O O . GLN A 1 236 ? 0.530 -4.922 -5.942 1.00 84.12 236 GLN A O 1
ATOM 1852 N N . GLU A 1 237 ? 0.558 -7.126 -6.357 1.00 94.12 237 GLU A N 1
ATOM 1853 C CA . GLU A 1 237 ? -0.902 -7.292 -6.358 1.00 94.12 237 GLU A CA 1
ATOM 1854 C C . GLU A 1 237 ? -1.587 -6.827 -5.067 1.00 94.12 237 GLU A C 1
ATOM 1856 O O . GLU A 1 237 ? -2.736 -6.383 -5.098 1.00 94.12 237 GLU A O 1
ATOM 1861 N N . THR A 1 238 ? -0.916 -6.965 -3.918 1.00 93.50 238 THR A N 1
ATOM 1862 C CA . THR A 1 238 ? -1.460 -6.534 -2.624 1.00 93.50 238 THR A CA 1
ATOM 1863 C C . THR A 1 238 ? -1.742 -5.040 -2.632 1.00 93.50 238 THR A C 1
ATOM 1865 O O . THR A 1 238 ? -2.800 -4.646 -2.150 1.00 93.50 238 THR A O 1
ATOM 1868 N N . ASN A 1 239 ? -0.876 -4.230 -3.248 1.00 95.56 239 ASN A N 1
ATOM 1869 C CA . ASN A 1 239 ? -1.061 -2.783 -3.277 1.00 95.56 239 ASN A CA 1
ATOM 1870 C C . ASN A 1 239 ? -2.289 -2.417 -4.102 1.00 95.56 239 ASN A C 1
ATOM 1872 O O . ASN A 1 239 ? -3.188 -1.755 -3.590 1.00 95.56 239 ASN A O 1
ATOM 1876 N N . CYS A 1 240 ? -2.375 -2.934 -5.331 1.00 96.44 240 CYS A N 1
ATOM 1877 C CA . CYS A 1 240 ? -3.534 -2.725 -6.195 1.00 96.44 240 CYS A CA 1
ATOM 1878 C C . CYS A 1 240 ? -4.835 -3.152 -5.506 1.00 96.44 240 CYS A C 1
ATOM 1880 O O . CYS A 1 240 ? -5.816 -2.413 -5.507 1.00 96.44 240 CYS A O 1
ATOM 1882 N N . ARG A 1 241 ? -4.839 -4.324 -4.861 1.00 98.06 241 ARG A N 1
ATOM 1883 C CA . ARG A 1 241 ? -6.034 -4.832 -4.185 1.00 98.06 241 ARG A CA 1
ATOM 1884 C C . ARG A 1 241 ? -6.443 -3.973 -2.990 1.00 98.06 241 ARG A C 1
ATOM 1886 O O . ARG A 1 241 ? -7.620 -3.650 -2.879 1.00 98.06 241 ARG A O 1
ATOM 1893 N N . LEU A 1 242 ? -5.513 -3.641 -2.092 1.00 98.38 242 LEU A N 1
ATOM 1894 C CA . LEU A 1 242 ? -5.830 -2.857 -0.893 1.00 98.38 242 LEU A CA 1
ATOM 1895 C C . LEU A 1 242 ? -6.301 -1.455 -1.264 1.00 98.38 242 LEU A C 1
ATOM 1897 O O . LEU A 1 242 ? -7.291 -0.992 -0.711 1.00 98.38 242 LEU A O 1
ATOM 1901 N N . ASN A 1 243 ? -5.664 -0.821 -2.247 1.00 98.69 243 ASN A N 1
ATOM 1902 C CA . ASN A 1 243 ? -6.128 0.464 -2.745 1.00 98.69 243 ASN A CA 1
ATOM 1903 C C . ASN A 1 243 ? -7.539 0.373 -3.340 1.00 98.69 243 ASN A C 1
ATOM 1905 O O . ASN A 1 243 ? -8.396 1.166 -2.972 1.00 98.69 243 ASN A O 1
ATOM 1909 N N . ASN A 1 244 ? -7.813 -0.613 -4.201 1.00 98.38 244 ASN A N 1
ATOM 1910 C CA . ASN A 1 244 ? -9.150 -0.764 -4.776 1.00 98.38 244 ASN A CA 1
ATOM 1911 C C . ASN A 1 244 ? -10.220 -1.020 -3.696 1.00 98.38 244 ASN A C 1
ATOM 1913 O O . ASN A 1 244 ? -11.333 -0.517 -3.811 1.00 98.38 244 ASN A O 1
ATOM 1917 N N . LEU A 1 245 ? -9.890 -1.755 -2.628 1.00 98.56 245 LEU A N 1
ATOM 1918 C CA . LEU A 1 245 ? -10.785 -1.943 -1.481 1.00 98.56 245 LEU A CA 1
ATOM 1919 C C . LEU A 1 245 ? -11.043 -0.630 -0.728 1.00 98.56 245 LEU A C 1
ATOM 1921 O O . LEU A 1 245 ? -12.196 -0.347 -0.413 1.00 98.56 245 LEU A O 1
ATOM 1925 N N . VAL A 1 246 ? -10.007 0.188 -0.509 1.00 98.69 246 VAL A N 1
ATOM 1926 C CA . VAL A 1 246 ? -10.147 1.541 0.058 1.00 98.69 246 VAL A CA 1
ATOM 1927 C C . VAL A 1 246 ? -11.035 2.411 -0.833 1.00 98.69 246 VAL A C 1
ATOM 1929 O O . VAL A 1 246 ? -12.012 2.963 -0.341 1.00 98.69 246 VAL A O 1
ATOM 1932 N N . TYR A 1 247 ? -10.771 2.458 -2.144 1.00 98.56 247 TYR A N 1
ATOM 1933 C CA . TYR A 1 247 ? -11.602 3.181 -3.112 1.00 98.56 247 TYR A CA 1
ATOM 1934 C C . TYR A 1 247 ? -13.075 2.766 -3.011 1.00 98.56 247 TYR A C 1
ATOM 1936 O O . TYR A 1 247 ? -13.947 3.620 -2.885 1.00 98.56 247 TYR A O 1
ATOM 1944 N N . ARG A 1 248 ? -13.361 1.456 -3.039 1.00 98.44 248 ARG A N 1
ATOM 1945 C CA . ARG A 1 248 ? -14.737 0.937 -3.010 1.00 98.44 248 ARG A CA 1
ATOM 1946 C C . ARG A 1 248 ? -15.453 1.257 -1.706 1.00 98.44 248 ARG A C 1
ATOM 1948 O O . ARG A 1 248 ? -16.632 1.580 -1.751 1.00 98.44 248 ARG A O 1
ATOM 1955 N N . ALA A 1 249 ? -14.758 1.149 -0.576 1.00 98.31 249 ALA A N 1
ATOM 1956 C CA . ALA A 1 249 ? -15.315 1.495 0.723 1.00 98.31 249 ALA A CA 1
ATOM 1957 C C . ALA A 1 249 ? -15.634 2.997 0.794 1.00 98.31 249 ALA A C 1
ATOM 1959 O O . ALA A 1 249 ? -16.771 3.361 1.065 1.00 98.31 249 ALA A O 1
ATOM 1960 N N . THR A 1 250 ? -14.693 3.876 0.441 1.00 97.88 250 THR A N 1
ATOM 1961 C CA . THR A 1 250 ? -14.944 5.326 0.453 1.00 97.88 250 THR A CA 1
ATOM 1962 C C . THR A 1 250 ? -16.012 5.749 -0.559 1.00 97.88 250 THR A C 1
ATOM 1964 O O . THR A 1 250 ? -16.794 6.646 -0.271 1.00 97.88 250 THR A O 1
ATOM 1967 N N . ALA A 1 251 ? -16.091 5.104 -1.727 1.00 97.00 251 ALA A N 1
ATOM 1968 C CA . ALA A 1 251 ? -17.152 5.356 -2.707 1.00 97.00 251 ALA A CA 1
ATOM 1969 C C . ALA A 1 251 ? -18.543 4.900 -2.226 1.00 97.00 251 ALA A C 1
ATOM 1971 O O . ALA A 1 251 ? -19.545 5.326 -2.789 1.00 97.00 251 ALA A O 1
ATOM 1972 N N . ALA A 1 252 ? -18.598 4.041 -1.206 1.00 97.06 252 ALA A N 1
ATOM 1973 C CA . ALA A 1 252 ? -19.813 3.663 -0.489 1.00 97.06 252 ALA A CA 1
ATOM 1974 C C . ALA A 1 252 ? -20.016 4.491 0.799 1.00 97.06 252 ALA A C 1
ATOM 1976 O O . ALA A 1 252 ? -20.791 4.089 1.659 1.00 97.06 252 ALA A O 1
ATOM 1977 N N . ASP A 1 253 ? -19.299 5.614 0.939 1.00 96.25 253 ASP A N 1
ATOM 1978 C CA . ASP A 1 253 ? -19.306 6.507 2.105 1.00 96.25 253 ASP A CA 1
ATOM 1979 C C . ASP A 1 253 ? -18.929 5.828 3.437 1.00 96.25 253 ASP A C 1
ATOM 1981 O O . ASP A 1 253 ? -19.282 6.288 4.523 1.00 96.25 253 ASP A O 1
ATOM 1985 N N . GLU A 1 254 ? -18.144 4.751 3.372 1.00 97.38 254 GLU A N 1
ATOM 1986 C CA . GLU A 1 254 ? -17.628 4.056 4.550 1.00 97.38 254 GLU A CA 1
ATOM 1987 C C . GLU A 1 254 ? -16.438 4.812 5.167 1.00 97.38 254 GLU A C 1
ATOM 1989 O O . GLU A 1 254 ? -15.467 5.153 4.480 1.00 97.38 254 GLU A O 1
ATOM 1994 N N . THR A 1 255 ? -16.455 5.013 6.490 1.00 97.19 255 THR A N 1
ATOM 1995 C CA . THR A 1 255 ? -15.306 5.568 7.225 1.00 97.19 255 THR A CA 1
ATOM 1996 C C . THR A 1 255 ? -14.258 4.490 7.486 1.00 97.19 255 THR A C 1
ATOM 1998 O O . THR A 1 255 ? -14.506 3.506 8.189 1.00 97.19 255 THR A O 1
ATOM 2001 N N . ILE A 1 256 ? -13.048 4.716 6.972 1.00 98.50 256 ILE A N 1
ATOM 2002 C CA . ILE A 1 256 ? -11.915 3.798 7.097 1.00 98.50 256 ILE A CA 1
ATOM 2003 C C . ILE A 1 256 ? -10.917 4.367 8.103 1.00 98.50 256 ILE A C 1
ATOM 2005 O O . ILE A 1 256 ? -10.374 5.452 7.900 1.00 98.50 256 ILE A O 1
ATOM 2009 N N . LEU A 1 257 ? -10.632 3.620 9.167 1.00 98.38 257 LEU A N 1
ATOM 2010 C CA . LEU A 1 257 ? -9.677 4.025 10.202 1.00 98.38 257 LEU A CA 1
ATOM 2011 C C . LEU A 1 257 ? -8.431 3.140 10.174 1.00 98.38 257 LEU A C 1
ATOM 2013 O O . LEU A 1 257 ? -8.533 1.924 9.980 1.00 98.38 257 LEU A O 1
ATOM 2017 N N . LEU A 1 258 ? -7.275 3.760 10.403 1.00 98.31 258 LEU A N 1
ATOM 2018 C CA . LEU A 1 258 ? -5.975 3.113 10.507 1.00 98.31 258 LEU A CA 1
ATOM 2019 C C . LEU A 1 258 ? -5.476 3.139 11.952 1.00 98.31 258 LEU A C 1
ATOM 2021 O O . LEU A 1 258 ? -5.430 4.191 12.590 1.00 98.31 258 LEU A O 1
ATOM 2025 N N . TRP A 1 259 ? -5.030 1.979 12.421 1.00 97.94 259 TRP A N 1
ATOM 2026 C CA . TRP A 1 259 ? -4.448 1.778 13.743 1.00 97.94 259 TRP A CA 1
ATOM 2027 C C . TRP A 1 259 ? -3.087 1.109 13.615 1.00 97.94 259 TRP A C 1
ATOM 2029 O O . TRP A 1 259 ? -2.872 0.345 12.671 1.00 97.94 259 TRP A O 1
ATOM 2039 N N . PHE A 1 260 ? -2.189 1.345 14.566 1.00 97.38 260 PHE A N 1
ATOM 2040 C CA . PHE A 1 260 ? -0.833 0.813 14.515 1.00 97.38 260 PHE A CA 1
ATOM 2041 C C . PHE A 1 260 ? -0.325 0.352 15.877 1.00 97.38 260 PHE A C 1
ATOM 2043 O O . PHE A 1 260 ? -0.568 0.982 16.900 1.00 97.38 260 PHE A O 1
ATOM 2050 N N . TYR A 1 261 ? 0.408 -0.753 15.864 1.00 96.88 261 TYR A N 1
ATOM 2051 C CA . TYR A 1 261 ? 1.117 -1.300 17.006 1.00 96.88 261 TYR A CA 1
ATOM 2052 C C . TYR A 1 261 ? 2.588 -1.461 16.633 1.00 96.88 261 TYR A C 1
ATOM 2054 O O . TYR A 1 261 ? 2.941 -2.291 15.789 1.00 96.88 261 TYR A O 1
ATOM 2062 N N . HIS A 1 262 ? 3.445 -0.660 17.266 1.00 95.56 262 HIS A N 1
ATOM 2063 C CA . HIS A 1 262 ? 4.889 -0.768 17.105 1.00 95.56 262 HIS A CA 1
ATOM 2064 C C . HIS A 1 262 ? 5.387 -2.091 17.699 1.00 95.56 262 HIS A C 1
ATOM 2066 O O . HIS A 1 262 ? 5.169 -2.378 18.877 1.00 95.56 262 HIS A O 1
ATOM 2072 N N . THR A 1 263 ? 6.132 -2.870 16.915 1.00 94.31 263 THR A N 1
ATOM 2073 C CA . THR A 1 263 ? 6.790 -4.088 17.401 1.00 94.31 263 THR A CA 1
ATOM 2074 C C . THR A 1 263 ? 7.933 -4.514 16.485 1.00 94.31 263 THR A C 1
ATOM 2076 O O . THR A 1 263 ? 7.889 -4.307 15.273 1.00 94.31 263 THR A O 1
ATOM 2079 N N . MET A 1 264 ? 8.944 -5.150 17.076 1.00 91.81 264 MET A N 1
ATOM 2080 C CA . MET A 1 264 ? 10.033 -5.810 16.350 1.00 91.81 264 MET A CA 1
ATOM 2081 C C . MET A 1 264 ? 9.631 -7.208 15.848 1.00 91.81 264 MET A C 1
ATOM 2083 O O . MET A 1 264 ? 10.228 -7.709 14.904 1.00 91.81 264 MET A O 1
ATOM 2087 N N . ASP A 1 265 ? 8.588 -7.810 16.432 1.00 94.19 265 ASP A N 1
ATOM 2088 C CA . ASP A 1 265 ? 8.089 -9.154 16.105 1.00 94.19 265 ASP A CA 1
ATOM 2089 C C . ASP A 1 265 ? 6.875 -9.103 15.157 1.00 94.19 265 ASP A C 1
ATOM 2091 O O . ASP A 1 265 ? 5.946 -9.912 15.250 1.00 94.19 265 ASP A O 1
ATOM 2095 N N . ASN A 1 266 ? 6.854 -8.126 14.248 1.00 94.81 266 ASN A N 1
ATOM 2096 C CA . ASN A 1 266 ? 5.725 -7.814 13.364 1.00 94.81 266 ASN A CA 1
ATOM 2097 C C . ASN A 1 266 ? 5.158 -9.044 12.627 1.00 94.81 266 ASN A C 1
ATOM 2099 O O . ASN A 1 266 ? 3.947 -9.253 12.647 1.00 94.81 266 ASN A O 1
ATOM 2103 N N . LYS A 1 267 ? 6.011 -9.918 12.080 1.00 91.00 267 LYS A N 1
ATOM 2104 C CA . LYS A 1 267 ? 5.593 -11.157 11.397 1.00 91.00 267 LYS A CA 1
ATOM 2105 C C . LYS A 1 267 ? 4.842 -12.124 12.314 1.00 91.00 267 LYS A C 1
ATOM 2107 O O . LYS A 1 267 ? 3.841 -12.712 11.911 1.00 91.00 267 LYS A O 1
ATOM 2112 N N . LYS A 1 268 ? 5.318 -12.301 13.552 1.00 95.44 268 LYS A N 1
ATOM 2113 C CA . LYS A 1 268 ? 4.683 -13.191 14.536 1.00 95.44 268 LYS A CA 1
ATOM 2114 C C . LYS A 1 268 ? 3.317 -12.642 14.943 1.00 95.44 268 LYS A C 1
ATOM 2116 O O . LYS A 1 268 ? 2.338 -13.385 14.941 1.00 95.44 268 LYS A O 1
ATOM 2121 N N . VAL A 1 269 ? 3.258 -11.345 15.244 1.00 96.94 269 VAL A N 1
ATOM 2122 C CA . VAL A 1 269 ? 2.027 -10.663 15.663 1.00 96.94 269 VAL A CA 1
ATOM 2123 C C . VAL A 1 269 ? 0.990 -10.651 14.533 1.00 96.94 269 VAL A C 1
ATOM 2125 O O . VAL A 1 269 ? -0.169 -10.989 14.765 1.00 96.94 269 VAL A O 1
ATOM 2128 N N . GLU A 1 270 ? 1.389 -10.341 13.293 1.00 96.88 270 GLU A N 1
ATOM 2129 C CA . GLU A 1 270 ? 0.491 -10.382 12.129 1.00 96.88 270 GLU A CA 1
ATOM 2130 C C . GLU A 1 270 ? -0.079 -11.792 11.921 1.00 96.88 270 GLU A C 1
ATOM 2132 O O . GLU A 1 270 ? -1.291 -11.947 11.765 1.00 96.88 270 GLU A O 1
ATOM 2137 N N . ALA A 1 271 ? 0.767 -12.828 11.956 1.00 94.25 271 ALA A N 1
ATOM 2138 C CA . ALA A 1 271 ? 0.332 -14.210 11.769 1.00 94.25 271 ALA A CA 1
ATOM 2139 C C . ALA A 1 271 ? -0.682 -14.654 12.839 1.00 94.25 271 ALA A C 1
ATOM 2141 O O . ALA A 1 271 ? -1.693 -15.287 12.516 1.00 94.25 271 ALA A O 1
ATOM 2142 N N . GLU A 1 272 ? -0.448 -14.295 14.103 1.00 95.69 272 GLU A N 1
ATOM 2143 C CA . GLU A 1 272 ? -1.364 -14.585 15.207 1.00 95.69 272 GLU A CA 1
ATOM 2144 C C . GLU A 1 272 ? -2.725 -13.902 15.019 1.00 95.69 272 GLU A C 1
ATOM 2146 O O . GLU A 1 272 ? -3.774 -14.553 15.106 1.00 95.69 272 GLU A O 1
ATOM 2151 N N . LEU A 1 273 ? -2.711 -12.605 14.705 1.00 95.50 273 LEU A N 1
ATOM 2152 C CA . LEU A 1 273 ? -3.925 -11.818 14.509 1.00 95.50 273 LEU A CA 1
ATOM 2153 C C . LEU A 1 273 ? -4.701 -12.271 13.274 1.00 95.50 273 LEU A C 1
ATOM 2155 O O . LEU A 1 273 ? -5.921 -12.390 13.335 1.00 95.50 273 LEU A O 1
ATOM 2159 N N . ARG A 1 274 ? -4.027 -12.602 12.170 1.00 94.75 274 ARG A N 1
ATOM 2160 C CA . ARG A 1 274 ? -4.691 -13.106 10.958 1.00 94.75 274 ARG A CA 1
ATOM 2161 C C . ARG A 1 274 ? -5.396 -14.432 11.182 1.00 94.75 274 ARG A C 1
ATOM 2163 O O . ARG A 1 274 ? -6.522 -14.598 10.718 1.00 94.75 274 ARG A O 1
ATOM 2170 N N . ARG A 1 275 ? -4.759 -15.349 11.915 1.00 92.31 275 ARG A N 1
ATOM 2171 C CA . ARG A 1 275 ? -5.353 -16.643 12.280 1.00 92.31 275 ARG A CA 1
ATOM 2172 C C . ARG A 1 275 ? -6.595 -16.471 13.154 1.00 92.31 275 ARG A C 1
ATOM 2174 O O . ARG A 1 275 ? -7.531 -17.252 13.032 1.00 92.31 275 ARG A O 1
ATOM 2181 N N . THR A 1 276 ? -6.589 -15.471 14.031 1.00 91.12 276 THR A N 1
ATOM 2182 C CA . THR A 1 276 ? -7.642 -15.280 15.038 1.00 91.12 276 THR A CA 1
ATOM 2183 C C . THR A 1 276 ? -8.807 -14.443 14.515 1.00 91.12 276 THR A C 1
ATOM 2185 O O . THR A 1 276 ? -9.961 -14.776 14.758 1.00 91.12 276 THR A O 1
ATOM 2188 N N . LEU A 1 277 ? -8.517 -13.361 13.789 1.00 91.38 277 LEU A N 1
ATOM 2189 C CA . LEU A 1 277 ? -9.517 -12.378 13.370 1.00 91.38 277 LEU A CA 1
ATOM 2190 C C . LEU A 1 277 ? -10.185 -12.725 12.040 1.00 91.38 277 LEU A C 1
ATOM 2192 O O . LEU A 1 277 ? -11.292 -12.255 11.799 1.00 91.38 277 LEU A O 1
ATOM 2196 N N . MET A 1 278 ? -9.518 -13.502 11.173 1.00 90.00 278 MET A N 1
ATOM 2197 C CA . MET A 1 278 ? -10.024 -13.872 9.841 1.00 90.00 278 MET A CA 1
ATOM 2198 C C . MET A 1 278 ? -10.608 -12.673 9.072 1.00 90.00 278 MET A C 1
ATOM 2200 O O . MET A 1 278 ? -11.710 -12.730 8.527 1.00 90.00 278 MET A O 1
ATOM 2204 N N . ALA A 1 279 ? -9.880 -11.555 9.079 1.00 93.25 279 ALA A N 1
ATOM 2205 C CA . ALA A 1 279 ? -10.400 -10.295 8.572 1.00 93.25 279 ALA A CA 1
ATOM 2206 C C . ALA A 1 279 ? -10.722 -10.387 7.063 1.00 93.25 279 ALA A C 1
ATOM 2208 O O . ALA A 1 279 ? -9.927 -10.942 6.300 1.00 93.25 279 ALA A O 1
ATOM 2209 N N . PRO A 1 280 ? -11.861 -9.837 6.606 1.00 95.25 280 PRO A N 1
ATOM 2210 C CA . PRO A 1 280 ? -12.412 -10.095 5.273 1.00 95.25 280 PRO A CA 1
ATOM 2211 C C . PRO A 1 280 ? -11.534 -9.576 4.133 1.00 95.25 280 PRO A C 1
ATOM 2213 O O . PRO A 1 280 ? -11.606 -10.075 3.009 1.00 95.25 280 PRO A O 1
ATOM 2216 N N . TRP A 1 281 ? -10.700 -8.566 4.388 1.00 96.75 281 TRP A N 1
ATOM 2217 C CA . TRP A 1 281 ? -9.758 -8.080 3.394 1.00 96.75 281 TRP A CA 1
ATOM 2218 C C . TRP A 1 281 ? -8.442 -8.839 3.444 1.00 96.75 281 TRP A C 1
ATOM 2220 O O . TRP A 1 281 ? -7.645 -8.634 2.542 1.00 96.75 281 TRP A O 1
ATOM 2230 N N . ASN A 1 282 ? -8.147 -9.721 4.394 1.00 95.12 282 ASN A N 1
ATOM 2231 C CA . ASN A 1 282 ? -6.995 -10.615 4.269 1.00 95.12 282 ASN A CA 1
ATOM 2232 C C . ASN A 1 282 ? -7.329 -11.760 3.301 1.00 95.12 282 ASN A C 1
ATOM 2234 O O . ASN A 1 282 ? -8.450 -12.253 3.260 1.00 95.12 282 ASN A O 1
ATOM 2238 N N . ARG A 1 283 ? -6.361 -12.167 2.469 1.00 87.44 283 ARG A N 1
ATOM 2239 C CA . ARG A 1 283 ? -6.529 -13.383 1.656 1.00 87.44 283 ARG A CA 1
ATOM 2240 C C . ARG A 1 283 ? -6.494 -14.599 2.589 1.00 87.44 283 ARG A C 1
ATOM 2242 O O . ARG A 1 283 ? -5.694 -14.594 3.533 1.00 87.44 283 ARG A O 1
ATOM 2249 N N . VAL A 1 284 ? -7.357 -15.572 2.293 1.00 66.50 284 VAL A N 1
ATOM 2250 C CA . VAL A 1 284 ? -7.350 -16.921 2.881 1.00 66.50 284 VAL A CA 1
ATOM 2251 C C . VAL A 1 284 ? -6.139 -17.689 2.372 1.00 66.50 284 VAL A C 1
ATOM 2253 O O . VAL A 1 284 ? -5.811 -17.506 1.175 1.00 66.50 284 VAL A O 1
#